Protein AF-A0AA43QV58-F1 (afdb_monomer)

Secondary structure (DSSP, 8-state):
-HHIIIIIHHHHHHHHHH---TTHHHHHHHHHHHHHHHHHHHHHHHHHHHHHTT-TTSHHHHHHHHIIIIIHHHHHHHHHHHHHHHHHHSS--HHHHHHHHHHHHHHHHHHHHHHHHHHHTT--HHHHHHHHHHHHHHHHHHHHHHHHHHHHHHTT-S----SS--S-SSSPPP------

Nearest PDB structures (foldseek):
  3g67-assembly1_A  TM=3.444E-01  e=5.904E+00  Thermotoga maritima
  7rs7-assembly2_C  TM=2.786E-01  e=8.792E+00  Homo sapiens
  6m6z-assembly1_D  TM=1.953E-01  e=3.965E+00  Escherichia coli

Structure (mmCIF, N/CA/C/O backbone):
data_AF-A0AA43QV58-F1
#
_entry.id   AF-A0AA43QV58-F1
#
loop_
_atom_site.group_PDB
_atom_site.id
_atom_site.type_symbol
_atom_site.label_at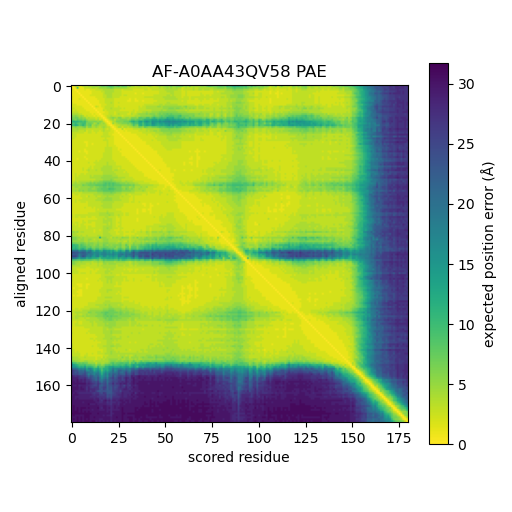om_id
_atom_site.label_alt_id
_atom_site.label_comp_id
_atom_site.label_asym_id
_atom_site.label_entity_id
_atom_site.label_seq_id
_atom_site.pdbx_PDB_ins_code
_atom_site.Cartn_x
_atom_site.Cartn_y
_atom_site.Cartn_z
_atom_site.occupancy
_atom_site.B_iso_or_equiv
_atom_site.auth_seq_id
_atom_site.auth_comp_id
_atom_site.auth_asym_id
_atom_site.auth_atom_id
_atom_site.pdbx_PDB_model_num
ATOM 1 N N . MET A 1 1 ? -8.734 5.254 2.073 1.00 86.69 1 MET A N 1
ATOM 2 C CA . MET A 1 1 ? -7.546 4.365 2.118 1.00 86.69 1 MET A CA 1
ATOM 3 C C . MET A 1 1 ? -7.827 2.965 1.596 1.00 86.69 1 MET A C 1
ATOM 5 O O . MET A 1 1 ? -7.151 2.563 0.663 1.00 86.69 1 MET A O 1
ATOM 9 N N . GLY A 1 2 ? -8.800 2.229 2.154 1.00 89.38 2 GLY A N 1
ATOM 10 C CA . GLY A 1 2 ? -9.015 0.808 1.827 1.00 89.38 2 GLY A CA 1
ATOM 11 C C . GLY A 1 2 ? -9.093 0.498 0.329 1.00 89.38 2 GLY A C 1
ATOM 12 O O . GLY A 1 2 ? -8.334 -0.332 -0.152 1.00 89.38 2 GLY A O 1
ATOM 13 N N . LEU A 1 3 ? -9.909 1.235 -0.434 1.00 91.81 3 LEU A N 1
ATOM 14 C CA . LEU A 1 3 ? -10.025 1.049 -1.891 1.00 91.81 3 LEU A CA 1
ATOM 15 C C . LEU A 1 3 ? -8.719 1.305 -2.659 1.00 91.81 3 LEU A C 1
ATOM 17 O O . LEU A 1 3 ? -8.462 0.645 -3.666 1.00 91.81 3 LEU A O 1
ATOM 21 N N . ALA A 1 4 ? -7.879 2.228 -2.181 1.00 93.56 4 ALA A N 1
ATOM 22 C CA . ALA A 1 4 ? -6.592 2.497 -2.812 1.00 93.56 4 ALA A CA 1
ATOM 23 C C . ALA A 1 4 ? -5.687 1.260 -2.729 1.00 93.56 4 ALA A C 1
ATOM 25 O O . ALA A 1 4 ? -5.126 0.845 -3.736 1.00 93.56 4 ALA A O 1
ATOM 26 N N . PHE A 1 5 ? -5.605 0.620 -1.559 1.00 93.44 5 PHE A N 1
ATOM 27 C CA . PHE A 1 5 ? -4.809 -0.597 -1.363 1.00 93.44 5 PHE A CA 1
ATOM 28 C C . PHE A 1 5 ? -5.455 -1.857 -1.939 1.00 93.44 5 PHE A C 1
ATOM 30 O O . PHE A 1 5 ? -4.745 -2.719 -2.445 1.00 93.44 5 PHE A O 1
ATOM 37 N N . LEU A 1 6 ? -6.784 -1.953 -1.897 1.00 94.19 6 LEU A N 1
ATOM 38 C CA . LEU A 1 6 ? -7.519 -3.118 -2.380 1.00 94.19 6 LEU A CA 1
ATOM 39 C C . LEU A 1 6 ? -7.571 -3.201 -3.904 1.00 94.19 6 LEU A C 1
ATOM 41 O O . LEU A 1 6 ? -7.476 -4.292 -4.455 1.00 94.19 6 LEU A O 1
ATOM 45 N N . VAL A 1 7 ? -7.724 -2.064 -4.583 1.00 93.81 7 VAL A N 1
ATOM 46 C CA . VAL A 1 7 ? -7.982 -2.039 -6.027 1.00 93.81 7 VAL A CA 1
ATOM 47 C C . VAL A 1 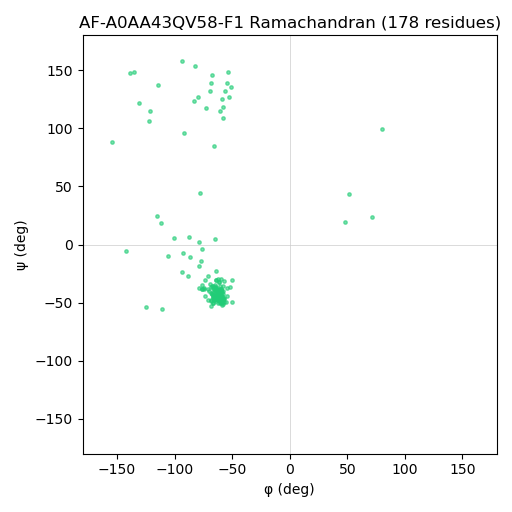7 ? -6.956 -1.193 -6.759 1.00 93.81 7 VAL A C 1
ATOM 49 O O . VAL A 1 7 ? -6.324 -1.680 -7.693 1.00 93.81 7 VAL A O 1
ATOM 52 N N . ALA A 1 8 ? -6.761 0.061 -6.351 1.00 94.62 8 ALA A N 1
ATOM 53 C CA . ALA A 1 8 ? -6.029 1.016 -7.179 1.00 94.62 8 ALA A CA 1
ATOM 54 C C . ALA A 1 8 ? -4.531 0.684 -7.307 1.00 94.62 8 ALA A C 1
ATOM 56 O O . ALA A 1 8 ? -4.028 0.523 -8.417 1.00 94.62 8 ALA A O 1
ATOM 57 N N . PHE A 1 9 ? -3.816 0.494 -6.195 1.00 93.94 9 PHE A N 1
ATOM 58 C CA . PHE A 1 9 ? -2.404 0.095 -6.204 1.00 93.94 9 PHE A CA 1
ATOM 59 C C . PHE A 1 9 ? -2.177 -1.224 -6.979 1.00 93.94 9 PHE A C 1
ATOM 61 O O . PHE A 1 9 ? -1.328 -1.240 -7.884 1.00 93.94 9 PHE A O 1
ATOM 68 N N . PRO A 1 10 ? -2.953 -2.304 -6.722 1.00 93.31 10 PRO A N 1
ATOM 69 C CA . PRO A 1 10 ? -2.937 -3.522 -7.534 1.00 93.31 10 PRO A CA 1
ATOM 70 C C . PRO A 1 10 ? -3.181 -3.292 -9.031 1.00 93.31 10 PRO A C 1
ATOM 72 O O . PRO A 1 10 ? -2.451 -3.838 -9.867 1.00 93.31 10 PRO A O 1
ATOM 75 N N . ALA A 1 11 ? -4.162 -2.458 -9.387 1.00 92.31 11 ALA A N 1
ATOM 76 C CA . ALA A 1 11 ? -4.490 -2.134 -10.772 1.00 92.31 11 ALA A CA 1
ATOM 77 C C . ALA A 1 11 ? -3.326 -1.421 -11.472 1.00 92.31 11 ALA A C 1
ATOM 79 O O . ALA A 1 11 ? -2.920 -1.832 -12.559 1.00 92.31 11 ALA A O 1
ATOM 80 N N . GLY A 1 12 ? -2.703 -0.434 -10.821 1.00 88.88 12 GLY A N 1
ATOM 81 C CA . GLY A 1 12 ? -1.504 0.239 -11.330 1.00 88.88 12 GLY A CA 1
ATOM 82 C C . GLY A 1 12 ? -0.338 -0.724 -11.589 1.00 88.88 12 GLY A C 1
ATOM 83 O O . GLY A 1 12 ? 0.403 -0.570 -12.567 1.00 88.88 12 GLY A O 1
ATOM 84 N N . ALA A 1 13 ? -0.193 -1.757 -10.752 1.00 88.38 13 ALA A N 1
ATOM 85 C CA . ALA A 1 13 ? 0.798 -2.817 -10.933 1.00 88.38 13 ALA A CA 1
ATOM 86 C C . ALA A 1 13 ? 0.442 -3.802 -12.067 1.00 88.38 13 ALA A C 1
ATOM 88 O O . ALA A 1 13 ? 1.345 -4.344 -12.713 1.00 88.38 13 ALA A O 1
ATOM 89 N N . LEU A 1 14 ? -0.844 -4.041 -12.339 1.00 89.38 14 LEU A N 1
ATOM 90 C CA . LEU A 1 14 ? -1.288 -4.853 -13.477 1.00 89.38 14 LEU A CA 1
ATOM 91 C C . LEU A 1 14 ? -1.182 -4.101 -14.805 1.00 89.38 14 LEU A C 1
ATOM 93 O O . LEU A 1 14 ? -0.783 -4.704 -15.800 1.00 89.38 14 LEU A O 1
ATOM 97 N N . LEU A 1 15 ? -1.489 -2.801 -14.832 1.00 88.00 15 LEU A N 1
ATOM 98 C CA . LEU A 1 15 ? -1.467 -1.972 -16.042 1.00 88.00 15 LEU A CA 1
ATOM 99 C C . LEU A 1 15 ? -0.096 -1.983 -16.725 1.00 88.00 15 LEU A C 1
ATOM 101 O O . LEU A 1 15 ? -0.010 -2.264 -17.922 1.00 88.00 15 LEU A O 1
ATOM 105 N N . VAL A 1 16 ? 0.980 -1.794 -15.954 1.00 86.62 16 VAL A N 1
ATOM 106 C CA . VAL A 1 16 ? 2.357 -1.824 -16.480 1.00 86.62 16 VAL A CA 1
ATOM 107 C C . VAL A 1 16 ? 2.756 -3.201 -17.032 1.00 86.62 16 VAL A C 1
ATOM 109 O O . VAL A 1 16 ? 3.634 -3.293 -17.886 1.00 86.62 16 VAL A O 1
ATOM 112 N N . ARG A 1 17 ? 2.089 -4.277 -16.589 1.00 82.75 17 ARG A N 1
ATOM 113 C CA . ARG A 1 17 ? 2.281 -5.646 -17.100 1.00 82.75 17 ARG A CA 1
ATOM 114 C C . ARG A 1 17 ? 1.382 -5.971 -18.293 1.00 82.75 17 ARG A C 1
ATOM 116 O O . ARG A 1 17 ? 1.731 -6.836 -19.089 1.00 82.75 17 ARG A O 1
ATOM 123 N N . SER A 1 18 ? 0.226 -5.316 -18.404 1.00 80.88 18 SER A N 1
ATOM 124 C CA . SER A 1 18 ? -0.722 -5.502 -19.509 1.00 80.88 18 SER A CA 1
ATOM 125 C C . SER A 1 18 ? -0.222 -4.859 -20.798 1.00 80.88 18 SER A C 1
ATOM 127 O O . SER A 1 18 ? -0.365 -5.439 -21.870 1.00 80.88 18 SER A O 1
ATOM 129 N N . ILE A 1 19 ? 0.309 -3.638 -20.703 1.00 80.75 19 ILE A N 1
ATOM 130 C CA . ILE A 1 19 ? 0.504 -2.769 -21.864 1.00 80.75 19 ILE A CA 1
ATOM 131 C C . ILE A 1 19 ? 1.984 -2.403 -21.985 1.00 80.75 19 ILE A C 1
ATOM 133 O O . ILE A 1 19 ? 2.540 -1.684 -21.158 1.00 80.75 19 ILE A O 1
ATOM 137 N N . GLN A 1 20 ? 2.626 -2.855 -23.061 1.00 76.25 20 GLN A N 1
ATOM 138 C CA . GLN A 1 20 ? 4.018 -2.523 -23.363 1.00 76.25 20 GLN A CA 1
ATOM 139 C C . GLN A 1 20 ? 4.072 -1.275 -24.252 1.00 76.25 20 GLN A C 1
ATOM 141 O O . GLN A 1 20 ? 3.939 -1.357 -25.469 1.00 76.25 20 GLN A O 1
ATOM 146 N N . SER A 1 21 ? 4.259 -0.104 -23.640 1.00 80.69 21 SER A N 1
ATOM 147 C CA . SER A 1 21 ? 4.415 1.174 -24.349 1.00 80.69 21 SER A CA 1
ATOM 148 C C . SER A 1 21 ? 5.566 1.992 -23.765 1.00 80.69 21 SER A C 1
ATOM 150 O O . SER A 1 21 ? 5.811 1.951 -22.558 1.00 80.69 21 SER A O 1
ATOM 152 N N . LYS A 1 22 ? 6.245 2.792 -24.603 1.00 77.62 22 LYS A N 1
ATOM 153 C CA . LYS A 1 22 ? 7.310 3.722 -24.172 1.00 77.62 22 LYS A CA 1
ATOM 154 C C . LYS A 1 22 ? 6.811 4.722 -23.117 1.00 77.62 22 LYS A C 1
ATOM 156 O O . LYS A 1 22 ? 7.571 5.107 -22.231 1.00 77.62 22 LYS A O 1
ATOM 161 N N . SER A 1 23 ? 5.531 5.095 -23.180 1.00 86.06 23 SER A N 1
ATOM 162 C CA . SER A 1 23 ? 4.895 6.018 -22.230 1.00 86.06 23 SER A CA 1
ATOM 163 C C . SER A 1 23 ? 4.351 5.329 -20.977 1.00 86.06 23 SER A C 1
ATOM 165 O O . SER A 1 23 ? 4.015 6.016 -20.015 1.00 86.06 23 SER A O 1
ATOM 167 N N . MET A 1 24 ? 4.297 3.992 -20.940 1.00 87.25 24 MET A N 1
ATOM 168 C CA . MET A 1 24 ? 3.675 3.253 -19.835 1.00 87.25 24 MET A CA 1
ATOM 169 C C . MET A 1 24 ? 4.355 3.521 -18.494 1.00 87.25 24 MET A C 1
ATOM 171 O O . MET A 1 24 ? 3.682 3.621 -17.479 1.00 87.25 24 MET A O 1
ATOM 175 N N . MET A 1 25 ? 5.677 3.699 -18.479 1.00 86.38 25 MET A N 1
ATOM 176 C CA . MET A 1 25 ? 6.401 4.048 -17.253 1.00 86.38 25 MET A CA 1
ATOM 177 C C . MET A 1 25 ? 5.958 5.408 -16.695 1.00 86.38 25 MET A C 1
ATOM 179 O O . MET A 1 25 ? 5.767 5.523 -15.489 1.00 86.38 25 MET A O 1
ATOM 183 N N . LYS A 1 26 ? 5.712 6.407 -17.559 1.00 89.06 26 LYS A N 1
ATOM 184 C CA . LYS A 1 26 ? 5.191 7.712 -17.123 1.00 89.06 26 LYS A CA 1
ATOM 185 C C . LYS A 1 26 ? 3.778 7.566 -16.566 1.00 89.06 26 LYS A C 1
ATOM 187 O O . LYS A 1 26 ? 3.524 8.051 -15.476 1.00 89.06 26 LYS A O 1
ATOM 192 N N . ILE A 1 27 ? 2.906 6.850 -17.281 1.00 91.88 27 ILE A N 1
ATOM 193 C CA . ILE A 1 27 ? 1.517 6.591 -16.864 1.00 91.88 27 ILE A CA 1
ATOM 194 C C . ILE A 1 27 ? 1.480 5.842 -15.528 1.00 91.88 27 ILE A C 1
ATOM 196 O O . ILE A 1 27 ? 0.704 6.185 -14.644 1.00 91.88 27 ILE A O 1
ATOM 200 N N . HIS A 1 28 ? 2.335 4.834 -15.359 1.00 91.56 28 HIS A N 1
ATOM 201 C CA . HIS A 1 28 ? 2.456 4.095 -14.110 1.00 91.56 28 HIS A CA 1
ATOM 202 C C . HIS A 1 28 ? 2.913 5.014 -12.976 1.00 91.56 28 HIS A C 1
ATOM 204 O O . HIS A 1 28 ? 2.267 5.048 -11.936 1.00 91.56 28 HIS A O 1
ATOM 210 N N . ALA A 1 29 ? 3.980 5.791 -13.177 1.00 91.69 29 ALA A N 1
ATOM 211 C CA . ALA A 1 29 ? 4.488 6.701 -12.157 1.00 91.69 29 ALA A CA 1
ATOM 212 C C . ALA A 1 29 ? 3.452 7.764 -11.756 1.00 91.69 29 ALA A C 1
ATOM 214 O O . ALA A 1 29 ? 3.252 7.988 -10.565 1.00 91.69 29 ALA A O 1
ATOM 215 N N . THR A 1 30 ? 2.755 8.378 -12.719 1.00 94.31 30 THR A N 1
ATOM 216 C CA . THR A 1 30 ? 1.721 9.382 -12.427 1.00 94.31 30 THR A CA 1
ATOM 217 C C . THR A 1 30 ? 0.531 8.764 -11.711 1.00 94.31 30 THR A C 1
ATOM 219 O O . THR A 1 30 ? 0.102 9.296 -10.695 1.00 94.31 30 THR A O 1
ATOM 222 N N . TYR A 1 31 ? 0.046 7.610 -12.172 1.00 95.56 31 TYR A N 1
ATOM 223 C CA . TYR A 1 31 ? -1.053 6.897 -11.526 1.00 95.56 31 TYR A CA 1
ATOM 224 C C . TYR A 1 31 ? -0.714 6.515 -10.078 1.00 95.56 31 TYR A C 1
ATOM 226 O O . TYR A 1 31 ? -1.513 6.747 -9.170 1.00 95.56 31 TYR A O 1
ATOM 234 N N . GLN A 1 32 ? 0.490 5.980 -9.844 1.00 95.19 32 GLN A N 1
ATOM 235 C CA . GLN A 1 32 ? 0.946 5.616 -8.501 1.00 95.19 32 GLN A CA 1
ATOM 236 C C . GLN A 1 32 ? 1.097 6.843 -7.597 1.00 95.19 32 GLN A C 1
ATOM 238 O O . GLN A 1 32 ? 0.693 6.803 -6.436 1.00 95.19 32 GLN A O 1
ATOM 243 N N . LEU A 1 33 ? 1.614 7.952 -8.133 1.00 95.88 33 LEU A N 1
ATOM 244 C CA . LEU A 1 33 ? 1.712 9.211 -7.402 1.00 95.88 33 LEU A CA 1
ATOM 245 C C . LEU A 1 33 ? 0.327 9.759 -7.035 1.00 95.88 33 LEU A C 1
ATOM 247 O O . LEU A 1 33 ? 0.124 10.175 -5.899 1.00 95.88 33 LEU A O 1
ATOM 251 N N . SER A 1 34 ? -0.651 9.708 -7.942 1.00 96.50 34 SER A N 1
ATOM 252 C CA . SER A 1 34 ? -2.024 10.133 -7.644 1.00 96.50 34 SER A CA 1
ATOM 253 C C . SER A 1 34 ? -2.633 9.324 -6.497 1.00 96.50 34 SER A C 1
ATOM 255 O O . SER A 1 34 ? -3.227 9.902 -5.588 1.00 96.50 34 SER A O 1
ATOM 257 N N . MET A 1 35 ? -2.446 8.000 -6.490 1.00 96.62 35 MET A N 1
ATOM 258 C CA . MET A 1 35 ? -2.922 7.155 -5.388 1.00 96.62 35 MET A CA 1
ATOM 259 C C . MET A 1 35 ? -2.181 7.446 -4.083 1.00 96.62 35 MET A C 1
ATOM 261 O O . MET A 1 35 ? -2.804 7.484 -3.023 1.00 96.62 35 MET A O 1
ATOM 265 N N . TYR A 1 36 ? -0.877 7.722 -4.151 1.00 96.69 36 TYR A N 1
ATOM 266 C CA . TYR A 1 36 ? -0.093 8.142 -2.994 1.00 96.69 36 TYR A CA 1
ATOM 267 C C . TYR A 1 36 ? -0.601 9.457 -2.385 1.00 96.69 36 TYR A C 1
ATOM 269 O O . TYR A 1 36 ? -0.745 9.546 -1.169 1.00 96.69 36 TYR A O 1
ATOM 277 N N . LEU A 1 37 ? -0.950 10.451 -3.206 1.00 96.75 37 LEU A N 1
ATOM 278 C CA . LEU A 1 37 ? -1.496 11.728 -2.732 1.00 96.75 37 LEU A CA 1
ATOM 279 C C . LEU A 1 37 ? -2.876 11.569 -2.080 1.00 96.75 37 LEU A C 1
ATOM 281 O O . LEU A 1 37 ? -3.126 12.143 -1.021 1.00 96.75 37 LEU A O 1
ATOM 285 N N . ILE A 1 38 ? -3.750 10.732 -2.650 1.00 96.50 38 ILE A N 1
ATOM 286 C CA . ILE A 1 38 ? -5.021 10.354 -2.004 1.00 96.50 38 ILE A CA 1
ATOM 287 C C . ILE A 1 38 ? -4.742 9.681 -0.652 1.00 96.50 38 ILE A C 1
ATOM 289 O O . ILE A 1 38 ? -5.451 9.920 0.330 1.00 96.50 38 ILE A O 1
ATOM 293 N N . CYS A 1 39 ? -3.693 8.857 -0.593 1.00 96.81 39 CYS A N 1
ATOM 294 C CA . CYS A 1 39 ? -3.247 8.201 0.624 1.00 96.81 39 CYS A CA 1
ATOM 295 C C . CYS A 1 39 ? -2.688 9.164 1.690 1.00 96.81 39 CYS A C 1
ATOM 297 O O . CYS A 1 39 ? -2.925 8.974 2.881 1.00 96.81 39 CYS A O 1
ATOM 299 N N . LEU A 1 40 ? -2.005 10.226 1.273 1.00 97.19 40 LEU A N 1
ATOM 300 C CA . LEU A 1 40 ? -1.579 11.317 2.147 1.00 97.19 40 LEU A CA 1
ATOM 3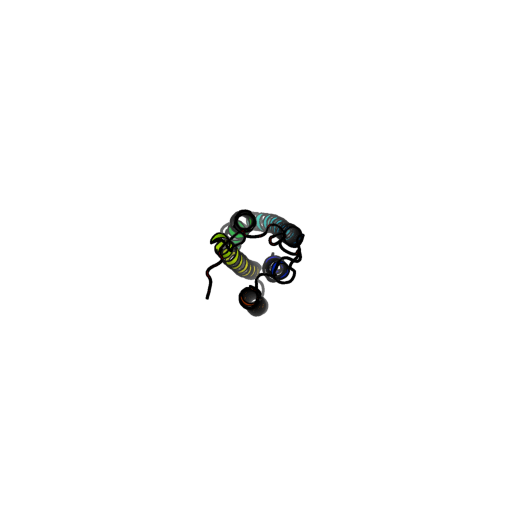01 C C . LEU A 1 40 ? -2.779 12.087 2.701 1.00 97.19 40 LEU A C 1
ATOM 303 O O . LEU A 1 40 ? -2.869 12.264 3.910 1.00 97.19 40 LEU A O 1
ATOM 307 N N . ALA A 1 41 ? -3.741 12.462 1.854 1.00 97.12 41 ALA A N 1
ATOM 308 C CA . ALA A 1 41 ? -4.908 13.235 2.280 1.00 97.12 41 ALA A CA 1
ATOM 309 C C . ALA A 1 41 ? -5.712 12.525 3.381 1.00 97.12 41 ALA A C 1
ATOM 311 O O . ALA A 1 41 ? -6.044 13.117 4.408 1.00 97.12 41 ALA A O 1
ATOM 312 N N . GLY A 1 42 ? -5.998 11.231 3.215 1.00 96.19 42 GLY A N 1
ATOM 313 C CA . GLY A 1 42 ? -6.697 10.509 4.277 1.00 96.19 42 GLY A CA 1
ATOM 314 C C . GLY A 1 42 ? -5.795 10.086 5.448 1.00 96.19 42 GLY A C 1
ATOM 315 O O . GLY A 1 42 ? -6.342 9.823 6.513 1.00 96.19 42 GLY A O 1
ATOM 316 N N . LEU A 1 43 ? -4.459 10.032 5.302 1.00 96.56 43 LEU A N 1
ATOM 317 C CA . LEU A 1 43 ? -3.560 9.935 6.462 1.00 96.56 43 LEU A CA 1
ATOM 318 C C . LEU A 1 43 ? -3.681 11.205 7.304 1.00 96.56 43 LEU A C 1
ATOM 320 O O . LEU A 1 43 ? -3.835 11.096 8.512 1.00 96.56 43 LEU A O 1
ATOM 324 N N . SER A 1 44 ? -3.663 12.386 6.682 1.00 96.38 44 SER A N 1
ATOM 325 C CA . SER A 1 44 ? -3.834 13.663 7.381 1.00 96.38 44 SER A CA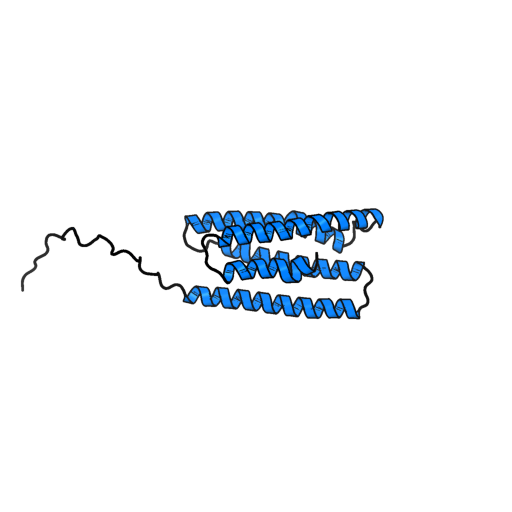 1
ATOM 326 C C . SER A 1 44 ? -5.156 13.707 8.148 1.00 96.38 44 SER A C 1
ATOM 328 O O . SER A 1 44 ? -5.166 14.045 9.330 1.00 96.38 44 SER A O 1
ATOM 330 N N . LEU A 1 45 ? -6.259 13.282 7.518 1.00 96.06 45 LEU A N 1
ATOM 331 C CA . LEU A 1 45 ? -7.554 13.174 8.195 1.00 96.06 45 LEU A CA 1
ATOM 332 C C . LEU A 1 45 ? -7.534 12.134 9.329 1.00 96.06 45 LEU A C 1
ATOM 334 O O . LEU A 1 45 ? -8.030 12.400 10.420 1.00 96.06 45 LEU A O 1
ATOM 338 N N . GLY A 1 46 ? -6.948 10.957 9.094 1.00 94.50 46 GLY A N 1
ATOM 339 C CA . GLY A 1 46 ? -6.831 9.907 10.106 1.00 94.50 46 GLY A CA 1
ATOM 340 C C . GLY A 1 46 ? -5.987 10.331 11.309 1.00 94.50 46 GLY A C 1
ATOM 341 O O . GLY A 1 46 ? -6.357 10.040 12.441 1.00 94.50 46 GLY A O 1
ATOM 342 N N . LEU A 1 47 ? -4.898 11.066 11.075 1.00 95.44 47 LEU A N 1
ATOM 343 C CA . LEU A 1 47 ? -4.032 11.610 12.116 1.00 95.44 47 LEU A CA 1
ATOM 344 C C . LEU A 1 47 ? -4.765 12.666 12.943 1.00 95.44 47 LEU A C 1
ATOM 346 O O . LEU A 1 47 ? -4.715 12.613 14.167 1.00 95.44 47 LEU A O 1
ATOM 350 N N . TYR A 1 48 ? -5.495 13.572 12.287 1.00 96.44 48 TYR A N 1
ATOM 351 C CA . TYR A 1 48 ? -6.345 14.547 12.970 1.00 96.44 48 TYR A CA 1
ATOM 352 C C . TYR A 1 48 ? -7.350 13.854 13.903 1.00 96.44 48 TYR A C 1
ATOM 354 O O . TYR A 1 48 ? -7.422 14.184 15.084 1.00 96.44 48 TYR A O 1
ATOM 362 N N . LEU A 1 49 ? -8.065 12.839 13.408 1.00 94.56 49 LEU A N 1
ATOM 363 C CA . LEU A 1 49 ? -9.016 12.072 14.220 1.00 94.56 49 LEU A CA 1
ATOM 364 C C . LEU A 1 49 ? -8.333 11.292 15.351 1.00 94.56 49 LEU A C 1
ATOM 366 O O . LEU A 1 49 ? -8.867 11.223 16.454 1.00 94.56 49 LEU A O 1
ATOM 370 N N . ALA A 1 50 ? -7.158 10.714 15.100 1.00 94.00 50 ALA A N 1
ATOM 371 C CA . ALA A 1 50 ? -6.411 9.968 16.105 1.00 94.00 50 ALA A CA 1
ATOM 372 C C . ALA A 1 50 ? -5.892 10.872 17.233 1.00 94.00 50 ALA A C 1
ATOM 374 O O . ALA A 1 50 ? -5.897 10.438 18.379 1.00 94.00 50 ALA A O 1
ATOM 375 N N . ILE A 1 51 ? -5.499 12.115 16.935 1.00 94.94 51 ILE A N 1
ATOM 376 C CA . ILE A 1 51 ? -5.143 13.117 17.951 1.00 94.94 51 ILE A CA 1
ATOM 377 C C . ILE A 1 51 ? -6.380 13.496 18.770 1.00 94.94 51 ILE A C 1
ATOM 379 O O . ILE A 1 51 ? -6.344 13.439 19.993 1.00 94.94 51 ILE A O 1
ATOM 383 N N . GLN A 1 52 ? -7.489 13.830 18.102 1.00 95.88 52 GLN A N 1
ATOM 384 C CA . GLN A 1 52 ? -8.724 14.263 18.771 1.00 95.88 52 GLN A CA 1
ATOM 385 C C . GLN A 1 52 ? -9.333 13.186 19.680 1.00 95.88 52 GLN A C 1
ATOM 387 O O . GLN A 1 52 ? -9.995 13.505 20.660 1.00 95.88 52 GLN A O 1
ATOM 392 N N . GLN A 1 53 ? -9.133 11.910 19.349 1.00 93.62 53 GLN A N 1
ATOM 393 C CA . GLN A 1 53 ? -9.668 10.780 20.113 1.00 93.62 53 GLN A CA 1
ATOM 394 C C . GLN A 1 53 ? -8.639 10.115 21.037 1.00 93.62 53 GLN A C 1
ATOM 396 O O . GLN A 1 53 ? -8.954 9.067 21.595 1.00 93.62 53 GLN A O 1
ATOM 401 N N . ASP A 1 54 ? -7.424 10.661 21.149 1.00 93.31 54 ASP A N 1
ATOM 402 C CA . ASP A 1 54 ? -6.297 10.065 21.885 1.00 93.31 54 ASP A CA 1
ATOM 403 C C . ASP A 1 54 ? -6.005 8.596 21.496 1.00 93.31 54 ASP A C 1
ATOM 405 O O . ASP A 1 54 ? -5.790 7.700 22.308 1.00 93.31 54 ASP A O 1
ATOM 409 N N . LYS A 1 55 ? -6.037 8.321 20.187 1.00 93.31 55 LYS A N 1
ATOM 410 C CA . LYS A 1 55 ? -5.835 6.991 19.580 1.00 93.31 55 LYS A CA 1
ATOM 411 C C . LYS A 1 55 ? -4.543 6.890 18.772 1.00 93.31 55 LYS A C 1
ATOM 413 O O . LYS A 1 55 ? -4.404 5.986 17.948 1.00 93.31 55 LYS A O 1
ATOM 418 N N . LEU A 1 56 ? -3.583 7.789 18.986 1.00 92.69 56 LEU A N 1
ATOM 419 C CA . LEU A 1 56 ? -2.295 7.758 18.281 1.00 92.69 56 LEU A CA 1
ATOM 420 C C . LEU A 1 56 ? -1.489 6.483 18.552 1.00 92.69 56 LEU A C 1
ATOM 422 O O . LEU A 1 56 ? -0.799 5.993 17.661 1.00 92.69 56 LEU A O 1
ATOM 426 N N . SER A 1 57 ? -1.613 5.922 19.754 1.00 93.56 57 SER A N 1
ATOM 427 C CA . SER A 1 57 ? -0.975 4.663 20.147 1.00 93.56 57 SER A CA 1
ATOM 428 C C . SER A 1 57 ? -1.670 3.423 19.568 1.00 93.56 57 SER A C 1
ATOM 430 O O . SER A 1 57 ? -1.195 2.301 19.752 1.00 93.56 57 SER A O 1
ATOM 432 N N . ASN A 1 58 ? -2.792 3.587 18.853 1.00 94.88 58 ASN A N 1
ATOM 433 C CA . ASN A 1 58 ? -3.509 2.463 18.274 1.00 94.88 58 ASN A CA 1
ATOM 434 C C . ASN A 1 58 ? -2.693 1.808 17.141 1.00 94.88 58 ASN A C 1
ATOM 436 O O . ASN A 1 58 ? -2.159 2.523 16.284 1.00 94.88 58 ASN A O 1
ATOM 440 N N . PRO A 1 59 ? -2.671 0.463 17.043 1.00 94.75 59 PRO A N 1
ATOM 441 C CA . PRO A 1 59 ? -1.975 -0.239 15.968 1.00 94.75 59 PRO A CA 1
ATOM 442 C C . PRO A 1 59 ? -2.344 0.245 14.560 1.00 94.75 59 PRO A C 1
ATOM 444 O O . PRO A 1 59 ? -1.468 0.342 13.709 1.00 94.75 59 PRO A O 1
ATOM 447 N N . HIS A 1 60 ? -3.608 0.606 14.309 1.00 95.56 60 HIS A N 1
ATOM 448 C CA . HIS A 1 60 ? -4.034 1.169 13.024 1.00 95.56 60 HIS A CA 1
ATOM 449 C C . HIS A 1 60 ? -3.329 2.497 12.697 1.00 95.56 60 HIS A C 1
ATOM 451 O O . HIS A 1 60 ? -2.885 2.710 11.567 1.00 95.56 60 HIS A O 1
ATOM 457 N N . ALA A 1 61 ? -3.218 3.396 13.679 1.00 95.75 61 ALA A N 1
ATOM 458 C CA . ALA A 1 61 ? -2.619 4.713 13.487 1.00 95.75 61 ALA A CA 1
ATOM 459 C C . ALA A 1 61 ? -1.108 4.595 13.234 1.00 95.75 61 ALA A C 1
ATOM 461 O O . ALA A 1 61 ? -0.603 5.115 12.237 1.00 95.75 61 ALA A O 1
ATOM 462 N N . ILE A 1 62 ? -0.407 3.827 14.076 1.00 95.69 62 ILE A N 1
ATOM 463 C CA . ILE A 1 62 ? 1.038 3.586 13.953 1.00 95.69 62 ILE A CA 1
ATOM 464 C C . ILE A 1 62 ? 1.357 2.905 12.618 1.00 95.69 62 ILE A C 1
ATOM 466 O O . ILE A 1 62 ? 2.227 3.354 11.871 1.00 95.69 62 ILE A O 1
ATOM 470 N N . PHE A 1 63 ? 0.632 1.837 12.279 1.00 95.56 63 PHE A N 1
ATOM 471 C CA . PHE A 1 63 ? 0.894 1.082 11.057 1.00 95.56 63 PHE A CA 1
ATOM 472 C C . PHE A 1 63 ? 0.553 1.898 9.804 1.00 95.56 63 PHE A C 1
ATOM 474 O O . PHE A 1 63 ? 1.293 1.861 8.822 1.00 95.56 63 PHE A O 1
ATOM 481 N N . GLY A 1 64 ? -0.506 2.713 9.853 1.00 95.38 64 GLY A N 1
ATOM 482 C CA . GLY A 1 64 ? -0.830 3.677 8.803 1.00 95.38 64 GLY A CA 1
ATOM 483 C C . GLY A 1 64 ? 0.291 4.684 8.543 1.00 95.38 64 GLY A C 1
ATOM 484 O O . GLY A 1 64 ? 0.668 4.876 7.386 1.00 95.38 64 GLY A O 1
ATOM 485 N N . LEU A 1 65 ? 0.867 5.272 9.596 1.00 96.50 65 LEU A N 1
ATOM 486 C CA . LEU A 1 65 ? 2.007 6.188 9.477 1.00 96.50 65 LEU A CA 1
ATOM 487 C C . LEU A 1 65 ? 3.210 5.505 8.822 1.00 96.50 65 LEU A C 1
ATOM 489 O O . LEU A 1 65 ? 3.769 6.039 7.865 1.00 96.50 65 LEU A O 1
ATOM 493 N N . ILE A 1 66 ? 3.565 4.301 9.275 1.00 97.06 66 ILE A N 1
ATOM 494 C CA . ILE A 1 66 ? 4.686 3.533 8.716 1.00 97.06 66 ILE A CA 1
ATOM 495 C C . ILE A 1 66 ? 4.454 3.238 7.228 1.00 97.06 66 ILE A C 1
ATOM 497 O O . ILE A 1 66 ? 5.337 3.460 6.401 1.00 97.06 66 ILE A O 1
ATOM 501 N N . ILE A 1 67 ? 3.265 2.775 6.844 1.00 96.88 67 ILE A N 1
ATOM 502 C CA . ILE A 1 67 ? 3.002 2.416 5.446 1.00 96.88 67 ILE A CA 1
ATOM 503 C C . ILE A 1 67 ? 3.103 3.648 4.536 1.00 96.88 67 ILE A C 1
ATOM 505 O O . ILE A 1 67 ? 3.744 3.591 3.486 1.00 96.88 67 ILE A O 1
ATOM 509 N N . ILE A 1 68 ? 2.490 4.767 4.923 1.00 96.81 68 ILE A N 1
ATOM 510 C CA . ILE A 1 68 ? 2.414 5.952 4.059 1.00 96.81 68 ILE A CA 1
ATOM 511 C C . ILE A 1 68 ? 3.717 6.758 4.055 1.00 96.81 68 ILE A C 1
ATOM 513 O O . ILE A 1 68 ? 4.094 7.280 3.008 1.00 96.81 68 ILE A O 1
ATOM 517 N N . LEU A 1 69 ? 4.414 6.870 5.185 1.00 96.75 69 LEU A N 1
ATOM 518 C CA . LEU A 1 69 ? 5.613 7.709 5.289 1.00 96.75 69 LEU A CA 1
ATOM 519 C C . LEU A 1 69 ? 6.911 6.944 5.030 1.00 96.75 69 LEU A C 1
ATOM 521 O O . LEU A 1 69 ? 7.894 7.555 4.624 1.00 96.75 69 LEU A O 1
ATOM 525 N N . LEU A 1 70 ? 6.919 5.621 5.216 1.00 95.56 70 LEU A N 1
ATOM 526 C CA . LEU A 1 70 ? 8.099 4.794 4.968 1.00 95.56 70 LEU A CA 1
ATOM 527 C C . LEU A 1 70 ? 7.911 3.881 3.756 1.00 95.56 70 LEU A C 1
ATOM 529 O O . LEU A 1 70 ? 8.708 3.947 2.822 1.00 95.56 70 LEU A O 1
ATOM 533 N N . PHE A 1 71 ? 6.866 3.049 3.728 1.00 96.06 71 PHE A N 1
ATOM 534 C CA . PHE A 1 71 ? 6.786 1.989 2.714 1.00 96.06 71 PHE A CA 1
ATOM 535 C C . PHE A 1 71 ? 6.522 2.543 1.311 1.00 96.06 71 PHE A C 1
ATOM 537 O O . PHE A 1 71 ? 7.214 2.177 0.363 1.00 96.06 71 PHE A O 1
ATOM 544 N N . LEU A 1 72 ? 5.552 3.445 1.143 1.00 94.69 72 LEU A N 1
ATOM 545 C CA . LEU A 1 72 ? 5.236 3.980 -0.18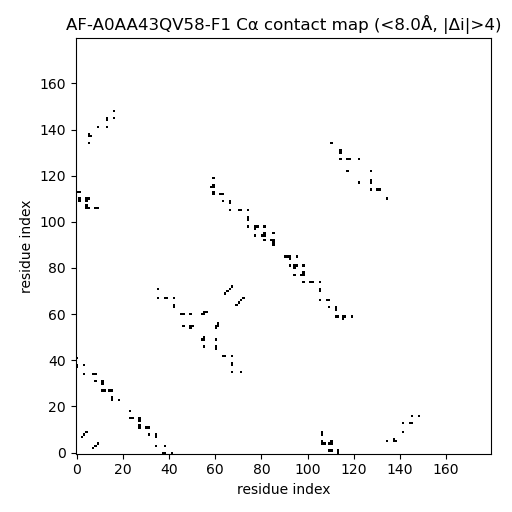6 1.00 94.69 72 LEU A CA 1
ATOM 546 C C . LEU A 1 72 ? 6.378 4.831 -0.783 1.00 94.69 72 LEU A C 1
ATOM 548 O O . LEU A 1 72 ? 6.726 4.597 -1.946 1.00 94.69 72 LEU A O 1
ATOM 552 N N . PRO A 1 73 ? 7.038 5.736 -0.032 1.00 95.56 73 PRO A N 1
ATOM 553 C CA . PRO A 1 73 ? 8.216 6.446 -0.528 1.00 95.56 73 PRO A CA 1
ATOM 554 C C . PRO A 1 73 ? 9.383 5.509 -0.847 1.00 95.56 73 PRO A C 1
ATOM 556 O O . PRO A 1 73 ? 10.012 5.654 -1.897 1.00 95.56 73 PRO A O 1
ATOM 559 N N . ALA A 1 74 ? 9.638 4.501 -0.003 1.00 95.00 74 ALA A N 1
ATOM 560 C CA . ALA A 1 74 ? 10.664 3.497 -0.273 1.00 95.00 74 ALA A CA 1
ATOM 561 C C . ALA A 1 74 ? 10.366 2.711 -1.560 1.00 95.00 74 ALA A C 1
ATOM 563 O O . ALA A 1 74 ? 11.265 2.500 -2.374 1.00 95.00 74 ALA A O 1
ATOM 564 N N . GLN A 1 75 ? 9.104 2.346 -1.808 1.00 94.75 75 GLN A N 1
ATOM 565 C CA . GLN A 1 75 ? 8.689 1.680 -3.044 1.00 94.75 75 GLN A CA 1
ATOM 566 C C . GLN A 1 75 ? 8.923 2.562 -4.281 1.00 94.75 75 GLN A C 1
ATOM 568 O O . GLN A 1 75 ? 9.375 2.056 -5.313 1.00 94.75 75 GLN A O 1
ATOM 573 N N . ALA A 1 76 ? 8.659 3.869 -4.187 1.00 92.38 76 ALA A N 1
ATOM 574 C CA . ALA A 1 76 ? 8.931 4.823 -5.263 1.00 92.38 76 ALA A CA 1
ATOM 575 C C . ALA A 1 76 ? 10.439 4.969 -5.534 1.00 92.38 76 ALA A C 1
ATOM 577 O O . ALA A 1 76 ? 10.865 4.908 -6.691 1.00 92.38 76 ALA A O 1
ATOM 578 N N . ALA A 1 77 ? 11.257 5.073 -4.481 1.00 93.25 77 ALA A N 1
ATOM 579 C CA . ALA A 1 77 ? 12.714 5.124 -4.592 1.00 93.25 77 ALA A CA 1
ATOM 580 C C . ALA A 1 77 ? 13.284 3.840 -5.220 1.00 93.25 77 ALA A C 1
ATOM 582 O O . ALA A 1 77 ? 14.051 3.903 -6.183 1.00 93.25 77 ALA A O 1
ATOM 583 N N . LEU A 1 78 ? 12.848 2.665 -4.750 1.00 92.12 78 LEU A N 1
ATOM 584 C CA . LEU A 1 78 ? 13.214 1.371 -5.336 1.00 92.12 78 LEU A CA 1
ATOM 585 C C . LEU A 1 78 ? 12.779 1.268 -6.804 1.00 92.12 78 LEU A C 1
ATOM 587 O O . LEU A 1 78 ? 13.521 0.731 -7.628 1.00 92.12 78 LEU A O 1
ATOM 591 N N . GLY A 1 79 ? 11.608 1.811 -7.146 1.00 89.31 79 GLY A N 1
ATOM 592 C CA . GLY A 1 79 ? 11.115 1.875 -8.521 1.00 89.31 79 GLY A CA 1
ATOM 593 C C . GLY A 1 79 ? 12.028 2.705 -9.415 1.00 89.31 79 GLY A C 1
ATOM 594 O O . GLY A 1 79 ? 12.428 2.244 -10.486 1.00 89.31 79 GLY A O 1
ATOM 595 N N . TYR A 1 80 ? 12.429 3.890 -8.952 1.00 89.62 80 TYR A N 1
ATOM 596 C CA . TYR A 1 80 ? 13.381 4.745 -9.659 1.00 89.62 80 TYR A CA 1
ATOM 597 C C . TYR A 1 80 ? 14.722 4.035 -9.893 1.00 89.62 80 TYR A C 1
ATOM 599 O O . TYR A 1 80 ? 15.196 3.962 -11.031 1.00 89.62 80 TYR A O 1
ATOM 607 N N . VAL A 1 81 ? 15.291 3.441 -8.839 1.00 88.94 81 VAL A N 1
ATOM 608 C CA . VAL A 1 81 ? 16.560 2.698 -8.893 1.00 88.94 81 VAL A CA 1
ATOM 609 C C . VAL A 1 81 ? 16.474 1.548 -9.896 1.00 88.94 81 VAL A C 1
ATOM 611 O O . VAL A 1 81 ? 17.308 1.438 -10.799 1.00 88.94 81 VAL A O 1
ATOM 614 N N . HIS A 1 82 ? 15.442 0.710 -9.794 1.00 87.31 82 HIS A N 1
ATOM 615 C CA . HIS A 1 82 ? 15.243 -0.397 -10.720 1.00 87.31 82 HIS A CA 1
ATOM 616 C C . HIS A 1 82 ? 15.107 0.089 -12.172 1.00 87.31 82 HIS A C 1
ATOM 618 O O . HIS A 1 82 ? 15.772 -0.456 -13.053 1.00 87.31 82 HIS A O 1
ATOM 624 N N . HIS A 1 83 ? 14.301 1.118 -12.441 1.00 84.12 83 HIS A N 1
ATOM 625 C CA . HIS A 1 83 ? 14.113 1.630 -13.800 1.00 84.12 83 HIS A CA 1
ATOM 626 C C . HIS A 1 83 ? 15.395 2.214 -14.402 1.00 84.12 83 HIS A C 1
ATOM 628 O O . HIS A 1 83 ? 15.653 2.011 -15.593 1.00 84.12 83 HIS A O 1
ATOM 634 N N . TYR A 1 84 ? 16.212 2.894 -13.595 1.00 84.38 84 TYR A N 1
ATOM 635 C CA . TYR A 1 84 ? 17.525 3.379 -14.013 1.00 84.38 84 TYR A CA 1
ATOM 636 C C . TYR A 1 84 ? 18.431 2.218 -14.454 1.00 84.38 84 TYR A C 1
ATOM 638 O O . TYR A 1 84 ? 18.961 2.218 -15.570 1.00 84.38 84 TYR A O 1
ATOM 646 N N . TYR A 1 85 ? 18.548 1.176 -13.625 1.00 81.12 85 TYR A N 1
ATOM 647 C CA . TYR A 1 85 ? 19.382 0.014 -13.942 1.00 81.12 85 TYR A CA 1
ATOM 648 C C . TYR A 1 85 ? 18.826 -0.844 -15.083 1.00 81.12 85 TYR A C 1
ATOM 650 O O . TYR A 1 85 ? 19.609 -1.369 -15.877 1.00 81.12 85 TYR A O 1
ATOM 658 N N . TYR A 1 86 ? 17.503 -0.948 -15.211 1.00 77.19 86 TYR A N 1
ATOM 659 C CA . TYR A 1 86 ? 16.847 -1.676 -16.297 1.00 77.19 86 TYR A CA 1
ATOM 660 C C . TYR A 1 86 ? 17.190 -1.069 -17.663 1.00 77.19 86 TYR A C 1
ATOM 662 O O . TYR A 1 86 ? 17.557 -1.795 -18.586 1.00 77.19 86 TYR A O 1
ATOM 670 N N . LYS A 1 87 ? 17.174 0.269 -17.774 1.00 75.62 87 LYS A N 1
ATOM 671 C CA . LYS A 1 87 ? 17.604 0.975 -18.993 1.00 75.62 87 LYS A CA 1
ATOM 672 C C . LYS A 1 87 ? 19.093 0.786 -19.294 1.00 75.62 87 LYS A C 1
ATOM 674 O O . LYS A 1 87 ? 19.457 0.672 -20.457 1.00 75.62 87 LYS A O 1
ATOM 679 N N . LYS A 1 88 ? 19.948 0.746 -18.264 1.00 73.88 88 LYS A N 1
ATOM 680 C CA . LYS A 1 88 ? 21.408 0.644 -18.430 1.00 73.88 88 LYS A CA 1
ATOM 681 C C . LYS A 1 88 ? 21.882 -0.763 -18.810 1.00 73.88 88 LYS A C 1
ATOM 683 O O . LYS A 1 88 ? 22.820 -0.889 -19.586 1.00 73.88 88 LYS A O 1
ATOM 688 N N . LYS A 1 89 ? 21.277 -1.818 -18.249 1.00 69.44 89 LYS A N 1
ATOM 689 C CA . LYS A 1 89 ? 21.762 -3.205 -18.404 1.00 69.44 89 LYS A CA 1
ATOM 690 C C . LYS A 1 89 ? 20.928 -4.072 -19.356 1.00 69.44 89 LYS A C 1
ATOM 692 O O . LYS A 1 89 ? 21.364 -5.176 -19.665 1.00 69.44 89 LYS A O 1
ATOM 697 N N . SER A 1 90 ? 19.750 -3.616 -19.808 1.00 57.38 90 SER A N 1
ATOM 698 C CA . SER A 1 90 ? 18.808 -4.367 -20.675 1.00 57.38 90 SER A CA 1
ATOM 699 C C . SER A 1 90 ? 18.503 -5.808 -20.215 1.00 57.38 90 SER A C 1
ATOM 701 O O . SER A 1 90 ? 18.033 -6.643 -20.984 1.00 57.38 90 SER A O 1
ATOM 703 N N . ARG A 1 91 ? 18.761 -6.107 -18.939 1.00 58.69 91 ARG A N 1
ATOM 704 C CA . ARG A 1 91 ? 18.504 -7.374 -18.253 1.00 58.69 91 ARG A CA 1
ATOM 705 C C . ARG A 1 91 ? 17.956 -7.055 -16.867 1.00 58.69 91 ARG A C 1
ATOM 707 O O . ARG A 1 91 ? 18.314 -6.029 -16.285 1.00 58.69 91 ARG A O 1
ATOM 714 N N . GLY A 1 92 ? 17.079 -7.925 -16.362 1.00 60.41 92 GLY A N 1
ATOM 715 C CA . GLY A 1 92 ? 16.540 -7.814 -15.007 1.00 60.41 92 GLY A CA 1
ATOM 716 C C . GLY A 1 92 ? 17.679 -7.703 -13.998 1.00 60.41 92 GLY A C 1
ATOM 717 O O . GLY A 1 92 ? 18.613 -8.502 -14.017 1.00 60.41 92 GLY A O 1
ATOM 718 N N . SER A 1 93 ? 17.635 -6.674 -13.160 1.00 70.38 93 SER A N 1
ATOM 719 C CA . SER A 1 93 ? 18.588 -6.503 -12.067 1.00 70.38 93 SER A CA 1
ATOM 720 C C . SER A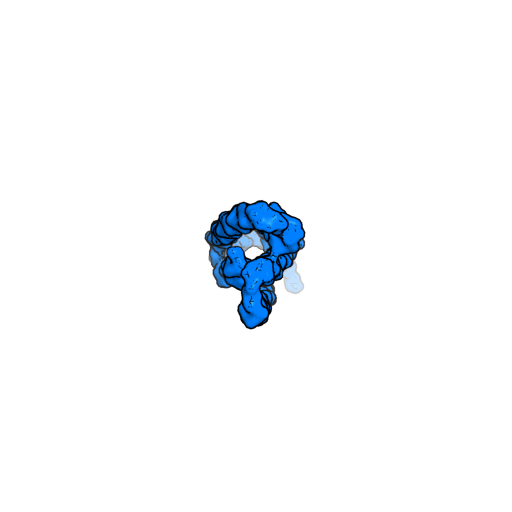 1 93 ? 17.998 -7.129 -10.805 1.00 70.38 93 SER A C 1
ATOM 722 O O . SER A 1 93 ? 16.778 -7.220 -10.692 1.00 70.38 93 SER A O 1
ATOM 724 N N . SER A 1 94 ? 18.812 -7.499 -9.814 1.00 80.38 94 SER A N 1
ATOM 725 C CA . SER A 1 94 ? 18.303 -7.900 -8.491 1.00 80.38 94 SER A CA 1
ATOM 726 C C . SER A 1 94 ? 17.313 -6.867 -7.923 1.00 80.38 94 SER A C 1
ATOM 728 O O . SER A 1 94 ? 16.322 -7.235 -7.295 1.00 80.38 94 SER A O 1
ATOM 730 N N . TRP A 1 95 ? 17.497 -5.583 -8.264 1.00 84.44 95 TRP A N 1
ATOM 731 C CA . TRP A 1 95 ? 16.575 -4.486 -7.949 1.00 84.44 95 TRP A CA 1
ATOM 732 C C . TRP A 1 95 ? 15.158 -4.657 -8.517 1.00 84.44 95 TRP A C 1
ATOM 734 O O . TRP A 1 95 ? 14.205 -4.199 -7.895 1.00 84.44 95 TRP A O 1
ATOM 744 N N . THR A 1 96 ? 14.991 -5.337 -9.657 1.00 83.69 96 THR A N 1
ATOM 745 C CA . THR A 1 96 ? 13.676 -5.682 -10.224 1.00 83.69 96 THR A CA 1
ATOM 746 C C . THR A 1 96 ? 12.886 -6.550 -9.254 1.00 83.69 96 THR A C 1
ATOM 748 O O . THR A 1 96 ? 11.742 -6.237 -8.927 1.00 83.69 96 THR A O 1
ATOM 751 N N . ASN A 1 97 ? 13.510 -7.619 -8.757 1.00 85.88 97 ASN A N 1
ATOM 752 C CA . ASN A 1 97 ? 12.861 -8.548 -7.838 1.00 85.88 97 ASN A CA 1
ATOM 753 C C . ASN A 1 97 ? 12.586 -7.882 -6.491 1.00 85.88 97 ASN A C 1
ATOM 755 O O . ASN A 1 97 ? 11.483 -8.022 -5.971 1.00 85.88 97 ASN A O 1
ATOM 759 N N . VAL A 1 98 ? 13.540 -7.102 -5.970 1.00 90.38 98 VAL A N 1
ATOM 760 C CA . VAL A 1 98 ? 13.353 -6.344 -4.724 1.00 90.38 98 VAL A CA 1
ATOM 761 C C . VAL A 1 98 ? 12.168 -5.385 -4.845 1.00 90.38 98 VAL A C 1
ATOM 763 O O . VAL A 1 98 ? 11.272 -5.436 -4.011 1.00 90.38 98 VAL A O 1
ATOM 766 N N . HIS A 1 99 ? 12.093 -4.579 -5.908 1.00 91.19 99 HIS A N 1
ATOM 767 C CA . HIS A 1 99 ? 10.984 -3.642 -6.118 1.00 91.19 99 HIS A CA 1
ATOM 768 C C . HIS A 1 99 ? 9.621 -4.347 -6.249 1.00 91.19 99 HIS A C 1
ATOM 770 O O . HIS A 1 99 ? 8.613 -3.867 -5.726 1.00 91.19 99 HIS A O 1
ATOM 776 N N . ILE A 1 100 ? 9.570 -5.497 -6.931 1.00 90.00 100 ILE A N 1
ATOM 777 C CA . ILE A 1 100 ? 8.325 -6.261 -7.094 1.00 90.00 100 ILE A CA 1
ATOM 778 C C . ILE A 1 100 ? 7.869 -6.861 -5.761 1.00 90.00 100 ILE A C 1
ATOM 780 O O . ILE A 1 100 ? 6.692 -6.739 -5.418 1.00 90.00 100 ILE A O 1
ATOM 784 N N . GLN A 1 101 ? 8.767 -7.508 -5.015 1.00 92.25 101 GLN A N 1
ATOM 785 C CA . GLN A 1 101 ? 8.405 -8.152 -3.749 1.00 92.25 101 GLN A CA 1
ATOM 786 C C . GLN A 1 101 ? 8.084 -7.122 -2.668 1.00 92.25 101 GLN A C 1
ATOM 788 O O . GLN A 1 101 ? 7.090 -7.274 -1.960 1.00 92.25 101 GLN A O 1
ATOM 793 N N . TYR A 1 102 ? 8.851 -6.032 -2.600 1.00 94.31 102 TYR A N 1
ATOM 794 C CA . TYR A 1 102 ? 8.581 -4.937 -1.675 1.00 94.31 102 TYR A CA 1
ATOM 795 C C . TYR A 1 102 ? 7.194 -4.335 -1.921 1.00 94.31 102 TYR A C 1
ATOM 797 O O . TYR A 1 102 ? 6.409 -4.206 -0.987 1.00 94.31 102 TYR A O 1
ATOM 805 N N . GLY A 1 103 ? 6.826 -4.091 -3.184 1.00 92.62 103 GLY A N 1
ATOM 806 C CA . GLY A 1 103 ? 5.492 -3.596 -3.531 1.00 92.62 103 GLY A CA 1
ATOM 807 C C . GLY A 1 103 ? 4.354 -4.521 -3.096 1.00 92.62 103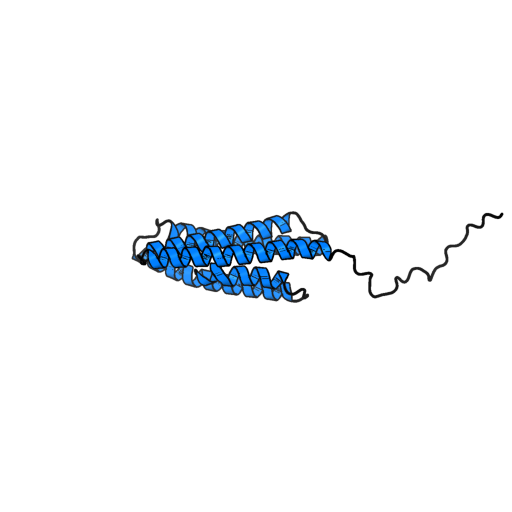 GLY A C 1
ATOM 808 O O . GLY A 1 103 ? 3.320 -4.043 -2.632 1.00 92.62 103 GLY A O 1
ATOM 809 N N . ARG A 1 104 ? 4.538 -5.846 -3.196 1.00 93.75 104 ARG A N 1
ATOM 810 C CA . ARG A 1 104 ? 3.553 -6.828 -2.705 1.00 93.75 104 ARG A CA 1
ATOM 811 C C . ARG A 1 104 ? 3.399 -6.744 -1.192 1.00 93.75 104 ARG A C 1
ATOM 813 O O . ARG A 1 104 ? 2.271 -6.706 -0.711 1.00 93.75 104 ARG A O 1
ATOM 820 N N . ILE A 1 105 ? 4.513 -6.656 -0.465 1.00 95.50 105 ILE A N 1
ATOM 821 C CA . ILE A 1 105 ? 4.505 -6.483 0.991 1.00 95.50 105 ILE A CA 1
ATOM 822 C C . ILE A 1 105 ? 3.779 -5.184 1.356 1.00 95.50 105 ILE A C 1
ATOM 824 O O . ILE A 1 105 ? 2.872 -5.221 2.181 1.00 95.50 105 ILE A O 1
ATOM 828 N N . SER A 1 106 ? 4.081 -4.064 0.690 1.00 96.06 106 SER A N 1
ATOM 829 C CA . SER A 1 106 ? 3.425 -2.778 0.964 1.00 96.06 106 SER A CA 1
ATOM 830 C C . SER A 1 106 ? 1.911 -2.814 0.737 1.00 96.06 106 SER A C 1
ATOM 832 O O . SER A 1 106 ? 1.159 -2.289 1.558 1.00 96.06 106 SER A O 1
ATOM 834 N N . ILE A 1 107 ? 1.447 -3.455 -0.342 1.00 95.31 107 ILE A N 1
ATOM 835 C CA . ILE A 1 107 ? 0.012 -3.612 -0.626 1.00 95.31 107 ILE A CA 1
ATOM 836 C C . ILE A 1 107 ? -0.663 -4.464 0.455 1.00 95.31 107 ILE A C 1
ATOM 838 O O . ILE A 1 107 ? -1.699 -4.067 0.990 1.00 95.31 107 ILE A O 1
ATOM 842 N N . THR A 1 108 ? -0.062 -5.600 0.820 1.00 96.00 108 THR A N 1
ATOM 843 C CA . THR A 1 108 ? -0.591 -6.482 1.869 1.00 96.00 108 THR A CA 1
ATOM 844 C C . THR A 1 108 ? -0.649 -5.771 3.222 1.00 96.00 108 THR A C 1
ATOM 846 O O . THR A 1 108 ? -1.676 -5.826 3.898 1.00 96.00 108 THR A O 1
ATOM 849 N N . SER A 1 109 ? 0.400 -5.037 3.603 1.00 97.00 109 SER A N 1
ATOM 850 C CA . SER A 1 109 ? 0.404 -4.223 4.824 1.00 97.00 109 SER A CA 1
ATOM 851 C C . SER A 1 109 ? -0.719 -3.184 4.813 1.00 97.00 109 SER A C 1
ATOM 853 O O . SER A 1 109 ? -1.400 -3.009 5.821 1.00 97.00 109 SER A O 1
ATOM 855 N N . GLY A 1 110 ? -0.979 -2.544 3.669 1.00 96.44 110 GLY A N 1
ATOM 856 C CA . GLY A 1 110 ? -2.092 -1.610 3.503 1.00 96.44 110 GLY A CA 1
ATOM 857 C C . GLY A 1 110 ? -3.474 -2.244 3.672 1.00 96.44 110 GLY A C 1
ATOM 858 O O . GLY A 1 110 ? -4.340 -1.653 4.317 1.00 96.44 110 GLY A O 1
ATOM 859 N N . LEU A 1 111 ? -3.679 -3.461 3.157 1.00 96.56 111 LEU A N 1
ATOM 860 C CA . LEU A 1 111 ? -4.921 -4.221 3.345 1.00 96.56 111 LEU A CA 1
ATOM 861 C C . LEU A 1 111 ? -5.162 -4.592 4.809 1.00 96.56 111 LEU A C 1
ATOM 863 O O . LEU A 1 111 ? -6.284 -4.436 5.300 1.00 96.56 111 LEU A O 1
ATOM 867 N N . ILE A 1 112 ? -4.111 -5.035 5.506 1.00 97.00 112 ILE A N 1
ATOM 868 C CA . ILE A 1 112 ? -4.154 -5.317 6.946 1.00 97.00 112 ILE A CA 1
ATOM 869 C C . ILE A 1 112 ? -4.469 -4.029 7.708 1.00 97.00 112 ILE A C 1
ATOM 871 O O . ILE A 1 112 ? -5.355 -4.023 8.559 1.00 97.00 112 ILE A O 1
ATOM 875 N N . ASN A 1 113 ? -3.817 -2.914 7.369 1.00 97.12 113 ASN A N 1
ATOM 876 C CA . ASN A 1 113 ? -4.087 -1.640 8.025 1.00 97.12 113 ASN A CA 1
ATOM 877 C C . ASN A 1 113 ? -5.532 -1.166 7.816 1.00 97.12 113 ASN A C 1
ATOM 879 O O . ASN A 1 113 ? -6.158 -0.653 8.739 1.00 97.12 113 ASN A O 1
ATOM 883 N N . ALA A 1 114 ? -6.081 -1.353 6.617 1.00 95.31 114 ALA A N 1
ATOM 884 C CA . ALA A 1 114 ? -7.473 -1.031 6.332 1.00 95.31 114 ALA A CA 1
ATOM 885 C C . ALA A 1 114 ? -8.448 -1.905 7.143 1.00 95.31 114 ALA A C 1
ATOM 887 O O . ALA A 1 114 ? -9.443 -1.383 7.644 1.00 95.31 114 ALA A O 1
ATOM 888 N N . PHE A 1 115 ? -8.133 -3.186 7.362 1.00 96.38 115 PHE A N 1
ATOM 889 C CA . PHE A 1 115 ? -8.894 -4.038 8.280 1.00 96.38 115 PHE A CA 1
ATOM 890 C C . PHE A 1 115 ? -8.816 -3.552 9.733 1.00 96.38 115 PHE A C 1
ATOM 892 O O . PHE A 1 115 ? -9.835 -3.489 10.417 1.00 96.38 115 PHE A O 1
ATOM 899 N N . LEU A 1 116 ? -7.627 -3.162 10.209 1.00 96.25 116 LEU A N 1
ATOM 900 C CA . LEU A 1 116 ? -7.464 -2.595 11.552 1.00 96.25 116 LEU A CA 1
ATOM 901 C C . LEU A 1 116 ? -8.292 -1.315 11.728 1.00 96.25 116 LEU A C 1
ATOM 903 O O . LEU A 1 116 ? -8.942 -1.155 12.757 1.00 96.25 116 LEU A O 1
ATOM 907 N N . GLY A 1 117 ? -8.343 -0.452 10.710 1.00 94.31 117 GLY A N 1
ATOM 908 C CA . GLY A 1 117 ? -9.189 0.745 10.715 1.00 94.31 117 GLY A CA 1
ATOM 909 C C . GLY A 1 117 ? -10.686 0.427 10.741 1.00 94.31 117 GLY A C 1
ATOM 910 O O . GLY A 1 117 ? -11.449 1.098 11.431 1.00 94.31 117 GLY A O 1
ATOM 911 N N . LEU A 1 118 ? -11.108 -0.634 10.046 1.00 94.69 118 LEU A N 1
ATOM 912 C CA . LEU A 1 118 ? -12.488 -1.125 10.081 1.00 94.69 118 LEU A CA 1
ATOM 913 C C . LEU A 1 118 ? -12.872 -1.670 11.467 1.00 94.69 118 LEU A C 1
ATOM 915 O O . LEU A 1 118 ? -13.988 -1.450 11.929 1.00 94.69 118 LEU A O 1
ATOM 919 N N . ARG A 1 119 ? -11.943 -2.349 12.152 1.00 94.94 119 ARG A N 1
ATOM 920 C CA . ARG A 1 119 ? -12.150 -2.780 13.544 1.00 94.94 119 ARG A CA 1
ATOM 921 C C . ARG A 1 119 ? -12.195 -1.593 14.501 1.00 94.94 119 ARG A C 1
ATOM 923 O O . ARG A 1 119 ? -13.052 -1.552 15.377 1.00 94.94 119 ARG A O 1
ATOM 930 N N . LEU A 1 120 ? -11.316 -0.610 14.306 1.00 93.12 120 LEU A N 1
ATOM 931 C CA . LEU A 1 120 ? -11.250 0.590 15.141 1.00 93.12 120 LEU A CA 1
ATOM 932 C C . LEU A 1 120 ? -12.513 1.457 15.045 1.00 93.12 120 LEU A C 1
ATOM 934 O O . LEU A 1 120 ? -12.869 2.118 16.019 1.00 93.12 120 LEU A O 1
ATOM 938 N N . SER A 1 121 ? -13.196 1.452 13.899 1.00 92.06 121 SER A N 1
ATOM 939 C CA . SER A 1 121 ? -14.448 2.191 13.705 1.00 92.06 121 SER A CA 1
ATOM 940 C C . SER A 1 121 ? -15.678 1.506 14.310 1.00 92.06 121 SER A C 1
ATOM 942 O O . SER A 1 121 ? -16.780 2.031 14.177 1.00 92.06 121 SER A O 1
ATOM 944 N N . GLY A 1 122 ? -15.510 0.362 14.985 1.00 93.31 122 GLY A N 1
ATOM 945 C CA . GLY A 1 122 ? -16.598 -0.323 15.685 1.00 93.31 122 GLY A CA 1
ATOM 946 C C . GLY A 1 122 ? -17.619 -0.976 14.751 1.00 93.31 122 GLY A C 1
ATOM 947 O O . GLY A 1 122 ? -18.767 -1.171 15.141 1.00 93.31 122 GLY A O 1
ATOM 948 N N . GLN A 1 123 ? -17.231 -1.298 13.513 1.00 95.81 123 GLN A N 1
ATOM 949 C CA . GLN A 1 123 ? -18.147 -1.902 12.545 1.00 95.81 123 GLN A CA 1
ATOM 950 C C . GLN A 1 123 ? -18.549 -3.329 12.954 1.00 95.81 123 GLN A C 1
ATOM 952 O O . GLN A 1 123 ? -17.711 -4.066 13.488 1.00 95.81 123 GLN A O 1
ATOM 957 N N . PRO A 1 124 ? -19.792 -3.762 12.657 1.00 96.19 124 PRO A N 1
ATOM 958 C CA . PRO A 1 124 ? -20.268 -5.108 12.959 1.00 96.19 124 PRO A CA 1
ATOM 959 C C . PRO A 1 124 ? -19.354 -6.209 12.414 1.00 96.19 124 PRO A C 1
ATOM 961 O O . PRO A 1 124 ? -18.772 -6.079 11.333 1.00 96.19 124 PRO A O 1
ATOM 964 N N . VAL A 1 125 ? -19.300 -7.345 13.117 1.00 94.75 125 VAL A N 1
ATOM 965 C CA . VAL A 1 125 ? -18.487 -8.513 12.725 1.00 94.75 125 VAL A CA 1
ATOM 966 C C . VAL A 1 125 ? -18.801 -8.968 11.296 1.00 94.75 125 VAL A C 1
ATOM 968 O O . VAL A 1 125 ? -17.884 -9.292 10.548 1.00 94.75 125 VAL A O 1
ATOM 971 N N . GLY A 1 126 ? -20.067 -8.905 10.868 1.00 96.00 126 GLY A N 1
ATOM 972 C CA . GLY A 1 126 ? -20.455 -9.237 9.492 1.00 96.00 126 GLY A CA 1
ATOM 973 C C . GLY A 1 126 ? -19.734 -8.391 8.433 1.00 96.00 126 GLY A C 1
ATOM 974 O O . GLY A 1 126 ? -19.268 -8.932 7.434 1.00 96.00 126 GLY A O 1
ATOM 975 N N . ILE A 1 127 ? -19.550 -7.089 8.678 1.00 95.44 127 ILE A N 1
ATOM 976 C CA . ILE A 1 127 ? -18.822 -6.190 7.765 1.00 95.44 127 ILE A CA 1
ATOM 977 C C . ILE A 1 127 ? -17.322 -6.501 7.786 1.00 95.44 127 ILE A C 1
ATOM 979 O O . ILE A 1 127 ? -16.673 -6.505 6.739 1.00 95.44 127 ILE A O 1
ATOM 983 N N . GLN A 1 128 ? -16.769 -6.822 8.958 1.00 95.25 128 GLN A N 1
ATOM 984 C CA . GLN A 1 128 ? -15.370 -7.236 9.097 1.00 95.25 128 GLN A CA 1
ATOM 985 C C . GLN A 1 128 ? -15.076 -8.524 8.313 1.00 95.25 128 GLN A C 1
ATOM 987 O O . GLN A 1 128 ? -14.071 -8.605 7.599 1.00 95.25 128 GLN A O 1
ATOM 992 N N . VAL A 1 129 ? -15.971 -9.512 8.401 1.00 95.81 129 VAL A N 1
ATOM 993 C CA . VAL A 1 129 ? -15.877 -10.777 7.661 1.00 95.81 129 VAL A CA 1
ATOM 994 C C . VAL A 1 129 ? -16.038 -10.536 6.162 1.00 95.81 129 VAL A C 1
ATOM 996 O O . VAL A 1 129 ? -15.207 -11.005 5.386 1.00 95.81 129 VAL A O 1
ATOM 999 N N . ALA A 1 130 ? -17.033 -9.747 5.747 1.00 95.75 130 ALA A N 1
ATOM 1000 C CA . ALA A 1 130 ? -17.256 -9.417 4.340 1.00 95.75 130 ALA A CA 1
ATOM 1001 C C . ALA A 1 130 ? -16.037 -8.725 3.710 1.00 95.75 130 ALA A C 1
ATOM 1003 O O . ALA A 1 130 ? -15.580 -9.131 2.640 1.00 95.75 130 ALA A O 1
ATOM 1004 N N . TYR A 1 131 ? -15.456 -7.735 4.399 1.00 95.75 131 TYR A N 1
ATOM 1005 C CA . TYR A 1 131 ? -14.216 -7.094 3.963 1.00 95.75 131 TYR A CA 1
ATOM 1006 C C . TYR A 1 131 ? -13.075 -8.105 3.840 1.00 95.75 131 TYR A C 1
ATOM 1008 O O . TYR A 1 131 ? -12.350 -8.083 2.852 1.00 95.75 131 TYR A O 1
ATOM 1016 N N . THR A 1 132 ? -12.918 -9.001 4.818 1.00 95.25 132 THR A N 1
ATOM 1017 C CA . THR A 1 132 ? -11.836 -9.997 4.821 1.00 95.25 132 THR A CA 1
ATOM 1018 C C . THR A 1 132 ? -11.956 -10.957 3.639 1.00 95.25 132 THR A C 1
ATOM 1020 O O . THR A 1 132 ? -10.977 -11.165 2.925 1.00 95.25 132 THR A O 1
ATOM 1023 N N . ILE A 1 133 ? -13.154 -11.491 3.382 1.00 97.31 133 ILE A N 1
ATOM 1024 C CA . ILE A 1 133 ? -13.416 -12.384 2.244 1.00 97.31 133 ILE A CA 1
ATOM 1025 C C . ILE A 1 133 ? -13.123 -11.659 0.927 1.00 97.31 133 ILE A C 1
ATOM 1027 O O . ILE A 1 133 ? -12.400 -12.184 0.079 1.00 97.31 133 ILE A O 1
ATOM 1031 N N . LEU A 1 134 ? -13.627 -10.432 0.775 1.00 96.25 134 LEU A N 1
ATOM 1032 C CA . LEU A 1 134 ? -13.402 -9.631 -0.425 1.00 96.25 134 LEU A CA 1
ATOM 1033 C C . LEU A 1 134 ? -11.914 -9.312 -0.626 1.00 96.25 134 LEU A C 1
ATOM 1035 O O . LEU A 1 134 ? -11.398 -9.447 -1.735 1.00 96.25 134 LEU A O 1
ATOM 1039 N N . ALA A 1 135 ? -11.216 -8.915 0.438 1.00 95.38 135 ALA A N 1
ATOM 1040 C CA . ALA A 1 135 ? -9.800 -8.582 0.396 1.00 95.38 135 ALA A CA 1
ATOM 1041 C C . ALA A 1 135 ? -8.948 -9.785 -0.005 1.00 95.38 135 ALA A C 1
ATOM 1043 O O . ALA A 1 135 ? -8.097 -9.652 -0.882 1.00 95.38 135 ALA A O 1
ATOM 1044 N N . LEU A 1 136 ? -9.208 -10.958 0.578 1.00 95.44 136 LEU A N 1
ATOM 1045 C CA . LEU A 1 136 ? -8.524 -12.197 0.215 1.00 95.44 136 LEU A CA 1
ATOM 1046 C C . LEU A 1 136 ? -8.795 -12.575 -1.240 1.00 95.44 136 LEU A C 1
ATOM 1048 O O . LEU A 1 136 ? -7.854 -12.845 -1.980 1.00 95.44 136 LEU A O 1
ATOM 1052 N N . PHE A 1 137 ? -10.054 -12.531 -1.676 1.00 96.62 137 PHE A N 1
ATOM 1053 C CA . PHE A 1 137 ? -10.422 -12.860 -3.051 1.00 96.62 137 PHE A CA 1
ATOM 1054 C C . PHE A 1 137 ? -9.706 -11.962 -4.072 1.00 96.62 137 PHE A C 1
ATOM 1056 O O . PHE A 1 137 ? -9.038 -12.459 -4.981 1.00 96.62 137 PHE A O 1
ATOM 1063 N N . VAL A 1 138 ? -9.791 -10.639 -3.899 1.00 95.19 138 VAL A N 1
ATOM 1064 C CA . VAL A 1 138 ? -9.177 -9.664 -4.815 1.00 95.19 138 VAL A CA 1
ATOM 1065 C C . VAL A 1 138 ? -7.653 -9.758 -4.780 1.00 95.19 138 VAL A C 1
ATOM 1067 O O . VAL A 1 138 ? -7.015 -9.757 -5.835 1.00 95.19 138 VAL A O 1
ATOM 1070 N N . TRP A 1 139 ? -7.057 -9.874 -3.591 1.00 94.62 139 TRP A N 1
ATOM 1071 C CA . TRP A 1 139 ? -5.608 -9.994 -3.444 1.00 94.62 139 TRP A CA 1
ATOM 1072 C C . TRP A 1 139 ? -5.083 -11.275 -4.095 1.00 94.62 139 TRP A C 1
ATOM 1074 O O . TRP A 1 139 ? -4.129 -11.213 -4.869 1.00 94.62 139 TRP A O 1
ATOM 1084 N N . SER A 1 140 ? -5.735 -12.418 -3.870 1.00 93.88 140 SER A N 1
ATOM 1085 C CA . SER A 1 140 ? -5.353 -13.690 -4.489 1.00 93.88 140 SER A CA 1
ATOM 1086 C C . SER A 1 140 ? -5.488 -13.642 -6.008 1.00 93.88 140 SER A C 1
ATOM 1088 O O . SER A 1 140 ? -4.547 -14.013 -6.711 1.00 93.88 140 SER A O 1
ATOM 1090 N N . ALA A 1 141 ? -6.602 -13.119 -6.531 1.00 94.25 141 ALA A N 1
ATOM 1091 C CA . ALA A 1 141 ? -6.789 -12.941 -7.969 1.00 94.25 141 ALA A CA 1
ATOM 1092 C C . ALA A 1 141 ? -5.691 -12.051 -8.577 1.00 94.25 141 ALA A C 1
ATOM 1094 O O . ALA A 1 141 ? -5.126 -12.376 -9.625 1.00 94.25 141 ALA A O 1
ATOM 1095 N N . TRP A 1 142 ? -5.334 -10.959 -7.895 1.00 93.38 142 TRP A N 1
ATOM 1096 C CA . TRP A 1 142 ? -4.258 -10.067 -8.313 1.00 93.38 142 TRP A CA 1
ATOM 1097 C C . TRP A 1 142 ? -2.887 -10.755 -8.312 1.00 93.38 142 TRP A C 1
ATOM 1099 O O . TRP A 1 142 ? -2.171 -10.683 -9.314 1.00 93.38 142 TRP A O 1
ATOM 1109 N N . VAL A 1 143 ? -2.521 -11.453 -7.231 1.00 90.69 143 VAL A N 1
ATOM 1110 C CA . VAL A 1 143 ? -1.237 -12.165 -7.129 1.00 90.69 143 VAL A CA 1
ATOM 1111 C C . VAL A 1 143 ? -1.127 -13.233 -8.214 1.00 90.69 143 VAL A C 1
ATOM 1113 O O . VAL A 1 143 ? -0.106 -13.290 -8.902 1.00 90.69 143 VAL A O 1
ATOM 1116 N N . ILE A 1 144 ? -2.182 -14.023 -8.429 1.00 91.25 144 ILE A N 1
ATOM 1117 C CA . ILE A 1 144 ? -2.231 -15.039 -9.488 1.00 91.25 144 ILE A CA 1
ATOM 1118 C C . ILE A 1 144 ? -2.042 -14.382 -10.860 1.00 91.25 144 ILE A C 1
ATOM 1120 O O . ILE A 1 144 ? -1.176 -14.801 -11.628 1.00 91.25 144 ILE A O 1
ATOM 1124 N N . ALA A 1 145 ? -2.782 -13.310 -11.159 1.00 89.75 145 ALA A N 1
ATOM 1125 C CA . ALA A 1 145 ? -2.668 -12.600 -12.432 1.00 89.75 145 ALA A CA 1
ATOM 1126 C C . ALA A 1 145 ? -1.255 -12.045 -12.675 1.00 89.75 145 ALA A C 1
ATOM 1128 O O . ALA A 1 145 ? -0.751 -12.095 -13.800 1.00 89.75 145 ALA A O 1
ATOM 1129 N N . VAL A 1 146 ? -0.596 -11.535 -11.631 1.00 85.81 146 VAL A N 1
ATOM 1130 C CA . VAL A 1 146 ? 0.788 -11.056 -11.710 1.00 85.81 146 VAL A CA 1
ATOM 1131 C C . VAL A 1 146 ? 1.754 -12.213 -11.975 1.00 85.81 146 VAL A C 1
ATOM 1133 O O . VAL A 1 146 ? 2.550 -12.127 -12.908 1.00 85.81 146 VAL A O 1
ATOM 1136 N N . VAL A 1 147 ? 1.671 -13.304 -11.208 1.00 85.69 147 VAL A N 1
ATOM 1137 C CA . VAL A 1 147 ? 2.584 -14.455 -11.330 1.00 85.69 147 VAL A CA 1
ATOM 1138 C C . VAL A 1 147 ? 2.449 -15.139 -12.692 1.00 85.69 147 VAL A C 1
ATOM 1140 O O . VAL A 1 147 ? 3.458 -15.410 -13.343 1.00 85.69 147 VAL A O 1
ATOM 1143 N N . LEU A 1 148 ? 1.220 -15.354 -13.176 1.00 85.50 148 LEU A N 1
ATOM 1144 C CA . LEU A 1 148 ? 0.974 -15.943 -14.498 1.00 85.50 148 LEU A CA 1
ATOM 1145 C C . LEU A 1 148 ? 1.557 -15.084 -15.629 1.00 85.50 148 LEU A C 1
ATOM 1147 O O . LEU A 1 148 ? 2.095 -15.606 -16.607 1.00 85.50 148 LEU A O 1
ATOM 1151 N N . ARG A 1 149 ? 1.479 -13.755 -15.507 1.00 79.19 149 ARG A N 1
ATOM 1152 C CA . ARG A 1 149 ? 2.018 -12.832 -16.515 1.00 79.19 149 ARG A CA 1
ATOM 1153 C C . ARG A 1 149 ? 3.534 -12.734 -16.483 1.00 79.19 149 ARG A C 1
ATOM 1155 O O . ARG A 1 149 ? 4.140 -12.671 -17.552 1.00 79.19 149 ARG A O 1
ATOM 1162 N N . ASP A 1 150 ? 4.136 -12.767 -15.299 1.00 70.81 150 ASP A N 1
ATOM 1163 C CA . ASP A 1 150 ? 5.591 -12.812 -15.154 1.00 70.81 150 ASP A CA 1
ATOM 1164 C C . ASP A 1 150 ? 6.140 -14.123 -15.779 1.00 70.81 150 ASP A C 1
ATOM 1166 O O . ASP A 1 150 ? 7.115 -14.090 -16.533 1.00 70.81 150 ASP A O 1
ATOM 1170 N N . GLY A 1 151 ? 5.447 -15.259 -15.594 1.00 62.47 151 GLY A N 1
ATOM 1171 C CA . GLY A 1 151 ? 5.787 -16.549 -16.217 1.00 62.47 151 GLY A CA 1
ATOM 1172 C C . GLY A 1 151 ? 5.606 -16.593 -17.744 1.00 62.47 151 GLY A C 1
ATOM 1173 O O . GLY A 1 151 ? 6.483 -17.072 -18.467 1.00 62.47 151 GLY A O 1
ATOM 1174 N N . ASN A 1 152 ? 4.510 -16.036 -18.273 1.00 57.34 152 ASN A N 1
ATOM 1175 C CA . ASN A 1 152 ? 4.282 -15.956 -19.723 1.00 57.34 152 ASN A CA 1
ATOM 1176 C C . ASN A 1 152 ? 5.204 -14.941 -20.426 1.00 57.34 152 ASN A C 1
ATOM 1178 O O . ASN A 1 152 ? 5.517 -15.110 -21.607 1.00 57.34 152 ASN A O 1
ATOM 1182 N N . GLY A 1 153 ? 5.666 -13.904 -19.720 1.00 49.75 153 GLY A N 1
ATOM 1183 C CA . GLY A 1 153 ? 6.644 -12.937 -20.221 1.00 49.75 153 GLY A CA 1
ATOM 1184 C C . GLY A 1 153 ? 8.015 -13.560 -20.505 1.00 49.75 153 GLY A C 1
ATOM 1185 O O . GLY A 1 153 ? 8.639 -13.214 -21.507 1.00 49.75 153 GLY A O 1
ATOM 1186 N N . GLY A 1 154 ? 8.437 -14.546 -19.704 1.00 44.72 154 GLY A N 1
ATOM 1187 C CA . GLY A 1 154 ? 9.668 -15.317 -19.933 1.00 44.72 154 GLY A CA 1
ATOM 1188 C C . GLY A 1 154 ? 9.649 -16.143 -21.227 1.00 44.72 154 GLY A C 1
ATOM 1189 O O . GLY A 1 154 ? 10.673 -16.282 -21.890 1.00 44.72 154 GLY A O 1
ATOM 1190 N N . ARG A 1 155 ? 8.470 -16.607 -21.666 1.00 44.12 155 ARG A N 1
ATOM 1191 C CA . ARG A 1 155 ? 8.294 -17.325 -22.946 1.00 44.12 155 ARG A CA 1
ATOM 1192 C C . ARG A 1 155 ? 8.298 -16.410 -24.177 1.00 44.12 155 ARG A C 1
ATOM 1194 O O . ARG A 1 155 ? 8.444 -16.895 -25.294 1.00 44.12 155 ARG A O 1
ATOM 1201 N N . ARG A 1 156 ? 8.173 -15.088 -24.001 1.00 46.00 156 ARG A N 1
ATOM 1202 C CA . ARG A 1 156 ? 8.269 -14.089 -25.086 1.00 46.00 156 ARG A CA 1
ATOM 1203 C C . ARG A 1 156 ? 9.707 -13.623 -25.359 1.00 46.00 156 ARG A C 1
ATOM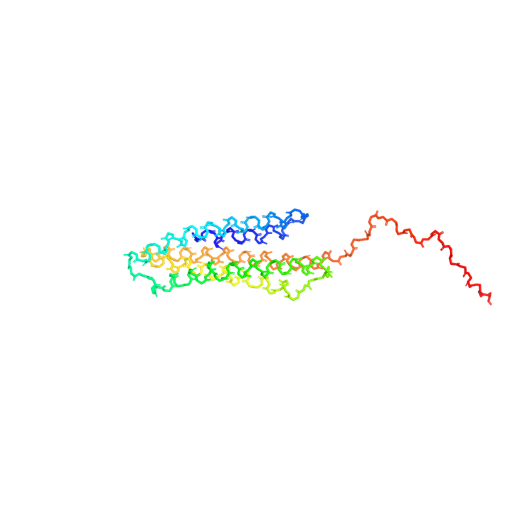 1205 O O . ARG A 1 156 ? 9.910 -12.740 -26.186 1.00 46.00 156 ARG A O 1
ATOM 1212 N N . GLY A 1 157 ? 10.702 -14.240 -24.719 1.00 41.59 157 GLY A N 1
ATOM 1213 C CA . GLY A 1 157 ? 12.130 -14.016 -24.943 1.00 41.59 157 GLY A CA 1
ATOM 1214 C C . GLY A 1 157 ? 12.703 -14.696 -26.191 1.00 41.59 157 GLY A C 1
ATOM 1215 O O . GLY A 1 157 ? 13.788 -15.262 -26.113 1.00 41.59 157 GLY A O 1
ATOM 1216 N N . LYS A 1 158 ? 12.028 -14.640 -27.348 1.00 38.88 158 LYS A N 1
ATOM 1217 C CA . LYS A 1 158 ? 12.772 -14.732 -28.614 1.00 38.88 158 LYS A CA 1
ATOM 1218 C C . LYS A 1 158 ? 13.288 -13.324 -28.919 1.00 38.88 158 LYS A C 1
ATOM 1220 O O . LYS A 1 158 ? 12.465 -12.404 -28.954 1.00 38.88 158 LYS A O 1
ATOM 1225 N N . PRO A 1 159 ? 14.604 -13.111 -29.106 1.00 43.06 159 PRO A N 1
ATOM 1226 C CA . PRO A 1 159 ? 15.095 -11.814 -29.538 1.00 43.06 159 PRO A CA 1
ATOM 1227 C C . PRO A 1 159 ? 14.400 -11.496 -30.861 1.00 43.06 159 PRO A C 1
ATOM 1229 O O . PRO A 1 159 ? 14.505 -12.259 -31.820 1.00 43.06 159 PRO A O 1
ATOM 1232 N N . ARG A 1 160 ? 13.625 -10.407 -30.901 1.00 51.28 160 ARG A N 1
ATOM 1233 C CA . ARG A 1 160 ? 13.153 -9.878 -32.178 1.00 51.28 160 ARG A CA 1
ATOM 1234 C C . ARG A 1 160 ? 14.406 -9.519 -32.961 1.00 51.28 160 ARG A C 1
ATOM 1236 O O . ARG A 1 160 ? 15.170 -8.661 -32.522 1.00 51.28 160 ARG A O 1
ATOM 1243 N N . SER A 1 161 ? 14.624 -10.218 -34.070 1.00 47.78 161 SER A N 1
ATOM 1244 C CA . SER A 1 161 ? 15.624 -9.830 -35.049 1.00 47.78 161 SER A CA 1
ATOM 1245 C C . SER A 1 161 ? 15.403 -8.355 -35.404 1.00 47.78 161 SER A C 1
ATOM 1247 O O . SER A 1 161 ? 14.249 -7.930 -35.543 1.00 47.78 161 SER A O 1
ATOM 1249 N N . PRO A 1 162 ? 16.474 -7.557 -35.481 1.00 45.31 162 PRO A N 1
ATOM 1250 C CA . PRO A 1 162 ? 16.360 -6.145 -35.805 1.00 45.31 162 PRO A CA 1
ATOM 1251 C C . PRO A 1 162 ? 15.623 -5.940 -37.151 1.00 45.31 162 PRO A C 1
ATOM 1253 O O . PRO A 1 162 ? 15.963 -6.627 -38.110 1.00 45.31 162 PRO A O 1
ATOM 1256 N N . PRO A 1 163 ? 14.621 -5.037 -37.266 1.00 49.34 163 PRO A N 1
ATOM 1257 C CA . PRO A 1 163 ? 13.905 -4.740 -38.520 1.00 49.34 163 PRO A CA 1
ATOM 1258 C C . PRO A 1 163 ? 14.745 -4.097 -39.634 1.00 49.34 163 PRO A C 1
ATOM 1260 O O . PRO A 1 163 ? 14.196 -3.724 -40.665 1.00 49.34 163 PRO A O 1
ATOM 1263 N N . TRP A 1 164 ? 16.053 -3.942 -39.447 1.00 51.38 164 TRP A N 1
ATOM 1264 C CA . TRP A 1 164 ? 16.959 -3.427 -40.461 1.00 51.38 164 TRP A CA 1
ATOM 1265 C C . TRP A 1 164 ? 17.938 -4.535 -40.855 1.00 51.38 164 TRP A C 1
ATOM 1267 O O . TRP A 1 164 ? 18.443 -5.235 -39.970 1.00 51.38 164 TRP A O 1
ATOM 1277 N N . PRO A 1 165 ? 18.229 -4.715 -42.155 1.00 46.47 165 PRO A N 1
ATOM 1278 C CA . PRO A 1 165 ? 19.321 -5.581 -42.560 1.00 46.47 165 PRO A CA 1
ATOM 1279 C C . PRO A 1 165 ? 20.598 -5.042 -41.914 1.00 46.47 165 PRO A C 1
ATOM 1281 O O . PRO A 1 165 ? 20.923 -3.860 -42.038 1.00 46.47 165 PRO A O 1
ATOM 1284 N N . LEU A 1 166 ? 21.301 -5.898 -41.170 1.00 54.44 166 LEU A N 1
ATOM 1285 C CA . LEU A 1 166 ? 22.644 -5.589 -40.701 1.00 54.44 166 LEU A CA 1
ATOM 1286 C C . LEU A 1 166 ? 23.480 -5.306 -41.950 1.00 54.44 166 LEU A C 1
ATOM 1288 O O . LEU A 1 166 ? 23.751 -6.210 -42.741 1.00 54.44 166 LEU A O 1
ATOM 1292 N N . ILE A 1 167 ? 23.840 -4.039 -42.146 1.00 51.81 167 ILE A N 1
ATOM 1293 C CA . ILE A 1 167 ? 24.802 -3.611 -43.156 1.00 51.81 167 ILE A CA 1
ATOM 1294 C C . ILE A 1 167 ? 26.146 -4.204 -42.723 1.00 51.81 167 ILE A C 1
ATOM 1296 O O . ILE A 1 167 ? 26.892 -3.605 -41.959 1.00 51.81 167 ILE A O 1
ATOM 1300 N N . GLY A 1 168 ? 26.381 -5.454 -43.113 1.00 46.41 168 GLY A N 1
ATOM 1301 C CA . GLY A 1 168 ? 27.539 -6.243 -42.694 1.00 46.41 168 GLY A CA 1
ATOM 1302 C C . GLY A 1 168 ? 28.116 -7.142 -43.783 1.00 46.41 168 GLY A C 1
ATOM 1303 O O . GLY A 1 168 ? 29.181 -7.703 -43.574 1.00 46.41 168 GLY A O 1
ATOM 1304 N N . ASN A 1 169 ? 27.479 -7.227 -44.958 1.00 46.94 169 ASN A N 1
ATOM 1305 C CA . ASN A 1 169 ? 27.993 -7.986 -46.107 1.00 46.94 169 ASN A CA 1
ATOM 1306 C C . ASN A 1 169 ? 28.341 -7.090 -47.313 1.00 46.94 169 ASN A C 1
ATOM 1308 O O . ASN A 1 169 ? 28.346 -7.560 -48.444 1.00 46.94 169 ASN A O 1
ATOM 1312 N N . ALA A 1 170 ? 28.631 -5.803 -47.088 1.00 49.03 170 ALA A N 1
ATOM 1313 C CA . ALA A 1 170 ? 29.102 -4.892 -48.142 1.00 49.03 170 ALA A CA 1
ATOM 1314 C C . ALA A 1 170 ? 30.638 -4.814 -48.250 1.00 49.03 170 ALA A C 1
ATOM 1316 O O . ALA A 1 170 ? 31.152 -4.224 -49.193 1.00 49.03 170 ALA A O 1
ATOM 1317 N N . PHE A 1 171 ? 31.379 -5.433 -47.326 1.00 47.94 171 PHE A N 1
ATOM 1318 C CA . PHE A 1 171 ? 32.833 -5.538 -47.413 1.00 47.94 171 PHE A CA 1
ATOM 1319 C C . PHE A 1 171 ? 33.225 -7.011 -47.396 1.00 47.94 171 PHE A C 1
ATOM 1321 O O . PHE A 1 171 ? 33.098 -7.701 -46.384 1.00 47.94 171 PHE A O 1
ATOM 1328 N N . GLY A 1 172 ? 33.618 -7.495 -48.575 1.00 40.62 172 GLY A N 1
ATOM 1329 C CA . GLY A 1 172 ? 34.041 -8.865 -48.807 1.00 40.62 172 GLY A CA 1
ATOM 1330 C C . GLY A 1 172 ? 35.161 -9.280 -47.861 1.00 40.62 172 GLY A C 1
ATOM 1331 O O . GLY A 1 172 ? 36.090 -8.520 -47.598 1.00 40.62 172 GLY A O 1
ATOM 1332 N N . ARG A 1 173 ? 35.076 -10.511 -47.359 1.00 40.44 173 ARG A N 1
ATOM 1333 C CA . ARG A 1 173 ? 36.221 -11.177 -46.741 1.00 40.44 173 ARG A CA 1
ATOM 1334 C C . ARG A 1 173 ? 37.191 -11.570 -47.860 1.00 40.44 173 ARG A C 1
ATOM 1336 O O . ARG A 1 173 ? 36.798 -12.378 -48.702 1.00 40.44 173 ARG A O 1
ATOM 1343 N N . PRO A 1 174 ? 38.425 -11.044 -47.903 1.00 43.03 174 PRO A N 1
ATOM 1344 C CA . PRO A 1 174 ? 39.432 -11.564 -48.805 1.00 43.03 174 PRO A CA 1
ATOM 1345 C C . PRO A 1 174 ? 40.033 -12.838 -48.204 1.00 43.03 174 PRO A C 1
ATOM 1347 O O . PRO A 1 174 ? 40.516 -12.829 -47.077 1.00 43.03 174 PRO A O 1
ATOM 1350 N N . GLY A 1 175 ? 40.024 -13.908 -48.998 1.00 46.88 175 GLY A N 1
ATOM 1351 C CA . GLY A 1 175 ? 41.046 -14.951 -48.955 1.00 46.88 175 GLY A CA 1
ATOM 1352 C C . GLY A 1 175 ? 40.934 -16.013 -47.863 1.00 46.88 175 GLY A C 1
ATOM 1353 O O . GLY A 1 175 ? 41.477 -15.869 -46.776 1.00 46.88 175 GLY A O 1
ATOM 1354 N N . SER A 1 176 ? 40.399 -17.169 -48.246 1.00 41.94 176 SER A N 1
ATOM 1355 C CA . SER A 1 176 ? 41.083 -18.442 -47.995 1.00 41.94 176 SER A CA 1
ATOM 1356 C C . SER A 1 176 ? 40.611 -19.453 -49.038 1.00 41.94 176 SER A C 1
ATOM 1358 O O . SER A 1 176 ? 39.613 -20.148 -48.849 1.00 41.94 176 SER A O 1
ATOM 1360 N N . GLN A 1 177 ? 41.301 -19.478 -50.178 1.00 43.78 177 GLN A N 1
ATOM 1361 C CA . GLN A 1 177 ? 41.320 -20.660 -51.029 1.00 43.78 177 GLN A CA 1
ATOM 1362 C C . GLN A 1 177 ? 42.101 -21.755 -50.298 1.00 43.78 177 GLN A C 1
ATOM 1364 O O . GLN A 1 177 ? 43.208 -21.502 -49.828 1.00 43.78 177 GLN A O 1
ATOM 1369 N N . VAL A 1 178 ? 41.545 -22.961 -50.239 1.00 45.62 178 VAL A N 1
ATOM 1370 C CA . VAL A 1 178 ? 42.320 -24.198 -50.105 1.00 45.62 178 VAL A CA 1
ATOM 1371 C C . VA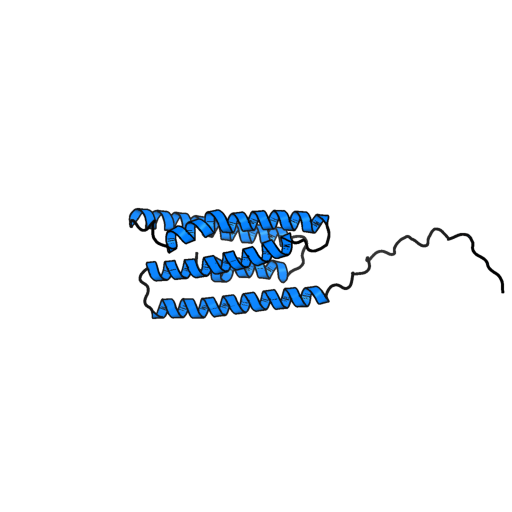L A 1 178 ? 41.777 -25.137 -51.189 1.00 45.62 178 VAL A C 1
ATOM 1373 O O . VAL A 1 178 ? 40.559 -25.326 -51.232 1.00 45.62 178 VAL A O 1
ATOM 1376 N N . PRO A 1 179 ? 42.611 -25.623 -52.124 1.00 52.62 179 PRO A N 1
ATOM 1377 C CA . PRO A 1 179 ? 42.160 -26.464 -53.225 1.00 52.62 179 PRO A CA 1
ATOM 1378 C C . PRO A 1 179 ? 42.011 -27.935 -52.804 1.00 52.62 179 PRO A C 1
ATOM 1380 O O . PRO A 1 179 ? 42.695 -28.371 -51.883 1.00 52.62 179 PRO A O 1
ATOM 1383 N N . ALA A 1 180 ? 41.107 -28.602 -53.536 1.00 51.72 180 ALA A N 1
ATOM 1384 C CA . ALA A 1 180 ? 40.863 -30.039 -53.755 1.00 51.72 180 ALA A CA 1
ATOM 1385 C C . ALA A 1 180 ? 41.324 -31.051 -52.691 1.00 51.72 180 ALA A C 1
ATOM 1387 O O . ALA A 1 180 ? 42.545 -31.285 -52.570 1.00 51.72 180 ALA A O 1
#

pLDDT: mean 83.82, std 17.81, range [38.88, 97.31]

Mean predicted aligned error: 9.79 Å

Foldseek 3Di:
DQCLLQPQLLVLVVQLLVDDDPCNLVVSLVSLVVSLVVLVVVLVVVVVVCVVVVNCVPPLNVLSCCLNVPLSVVLVVLVVVQVVVCVVPVDGDPSNVVSVVSSLVSSVSSLVSVLSVCVVVVDDPVVSVVSVVSSCVSSVVSVVSNVVSVVVVVVVPPPDDDPDPPPPVPDDDDDDDDDD

Sequence (180 aa):
MGLAFLVAFPAGALLVRSIQSKSMMKIHATYQLSMYLICLAGLSLGLYLAIQQDKLSNPHAIFGLIIILLFLPAQAALGYVHHYYYKKKSRGSSWTNVHIQYGRISITSGLINAFLGLRLSGQPVGIQVAYTILALFVWSAWVIAVVLRDGNGGRRGKPRSPPWPLIGNAFGRPGSQVPA

Solvent-accessible surface area (backbone atoms only — not comparable to full-atom values): 10312 Å² total; per-residue (Å²): 100,51,62,45,37,64,44,49,54,54,46,50,61,45,48,59,73,73,46,93,52,94,60,35,63,58,54,38,52,50,53,51,49,54,52,48,51,56,44,47,56,51,46,55,52,49,50,54,52,21,61,79,66,74,37,56,88,35,71,38,48,49,48,45,50,47,44,64,72,45,44,51,53,50,46,54,52,37,44,53,54,25,53,55,48,35,72,72,62,79,45,90,46,74,45,46,56,50,37,55,53,50,46,52,51,50,37,52,53,40,46,53,35,37,50,41,46,46,57,73,70,67,57,58,68,69,59,56,50,50,50,49,54,51,50,52,53,49,50,50,53,49,52,50,56,50,52,55,48,58,58,54,52,63,75,62,70,63,82,78,74,70,97,57,82,76,91,69,82,86,66,80,83,81,83,82,87,78,84,134

Organism: NCBI:txid258253

Radius of gyration: 23.83 Å; Cα contacts (8 Å, |Δi|>4): 104; chains: 1; bounding box: 63×45×76 Å